Protein AF-0000000086326044 (afdb_homodimer)

Radius of gyration: 40.73 Å; Cα contacts (8 Å, |Δi|>4): 308; chains: 2; bounding box: 45×191×102 Å

Nearest PDB structures (foldseek):
  2d4c-assembly1_B  TM=8.786E-01  e=1.036E-11  Homo sapiens
  2d4c-assembly2_D  TM=8.864E-01  e=3.095E-11  Homo sapiens
  2d4c-assembly2_C  TM=8.463E-01  e=6.093E-11  Homo sapiens
  1x03-assembly1_A-2  TM=9.594E-01  e=5.380E-09  Homo sapiens
  2z0v-assembly1_A  TM=9.005E-01  e=1.693E-08  Homo sapiens

Foldseek 3Di:
DALVVVLVVLVVLLVVLVVCCPDDDNPVSVVSVVVSLVVLVVLLVCLVVVLVVVLCVLPVDPVLSVLQVVCVVVCVPPVDPDFSPDFDPLLVQLVVLQVVLPVVHPVDPSSVVSPVSSVVSNVVRVVSRVVSVCCCVRPNVSSVCCNPPRSVVSNPPPPPPPPPPVPPPVPPCCVVPDDDPDDPPPD/DALVVVLVVLVVLLVVLVVCCPPDDNPVSVVSVVVSLVVLVVLLVCLVVVLVVVLCVLPVDPVLSVLQVVCVVVCVPPVDPDFSPDFDPLLVQLVVLQVVLVVVHPVDPSSVVSPVVSVVSNVVRVVSRVVSVCCCVRPNVSSVCCNPPRSVVSNPPPPPPPPPPVPVPCPPCPVCCPDDDPPDDDD

InterPro domains:
  IPR004148 BAR domain [PF03114] (6-155)
  IPR004148 BAR domain [SM00721] (5-183)
  IPR027267 AH/BAR domain superfamily [G3DSA:1.20.1270.60] (1-168)
  IPR027267 AH/BAR domain superfamily [SSF103657] (11-154)
  IPR050384 Endophilin/SH3RF [PTHR14167] (18-151)

Structure (mmCIF, N/CA/C/O backbone):
data_AF-0000000086326044-model_v1
#
loop_
_entity.id
_entity.type
_entity.pdbx_description
1 polymer 'BAR domain-containing protein'
#
loop_
_atom_site.group_PDB
_atom_site.id
_atom_site.type_symbol
_atom_site.label_atom_id
_atom_site.label_alt_id
_atom_site.label_comp_id
_atom_site.label_asym_id
_atom_site.label_entity_id
_atom_site.label_seq_id
_atom_site.pdbx_PDB_ins_code
_atom_site.Cartn_x
_atom_site.Cartn_y
_atom_site.Cartn_z
_atom_site.occupancy
_atom_site.B_iso_or_equiv
_atom_site.auth_seq_id
_atom_site.auth_comp_id
_atom_site.auth_asym_id
_atom_site.auth_atom_id
_atom_site.pdbx_PDB_model_num
ATOM 1 N N . MET A 1 1 ? 4.539 -15.703 -21.078 1 53.03 1 MET A N 1
ATOM 2 C CA . MET A 1 1 ? 3.541 -16.734 -21.344 1 53.03 1 MET A CA 1
ATOM 3 C C . MET A 1 1 ? 2.232 -16.438 -20.625 1 53.03 1 MET A C 1
ATOM 5 O O . MET A 1 1 ? 2.242 -15.945 -19.484 1 53.03 1 MET A O 1
ATOM 9 N N . SER A 1 2 ? 1.22 -16.484 -21.469 1 65.25 2 SER A N 1
ATOM 10 C CA . SER A 1 2 ? -0.13 -16.219 -20.984 1 65.25 2 SER A CA 1
ATOM 11 C C . SER A 1 2 ? -0.708 -17.438 -20.266 1 65.25 2 SER A C 1
ATOM 13 O O . SER A 1 2 ? -0.18 -18.547 -20.391 1 65.25 2 SER A O 1
ATOM 15 N N . VAL A 1 3 ? -1.604 -17.234 -19.406 1 71.06 3 VAL A N 1
ATOM 16 C CA . VAL A 1 3 ? -2.338 -18.281 -18.703 1 71.06 3 VAL A CA 1
ATOM 17 C C . VAL A 1 3 ? -2.889 -19.281 -19.719 1 71.06 3 VAL A C 1
ATOM 19 O O . VAL A 1 3 ? -2.92 -20.484 -19.453 1 71.06 3 VAL A O 1
ATOM 22 N N . ALA A 1 4 ? -3.037 -18.766 -20.906 1 69.88 4 ALA A N 1
ATOM 23 C CA . ALA A 1 4 ? -3.529 -19.625 -21.984 1 69.88 4 ALA A CA 1
ATOM 24 C C . ALA A 1 4 ? -2.461 -20.625 -22.422 1 69.88 4 ALA A C 1
ATOM 26 O O . ALA A 1 4 ? -2.77 -21.781 -22.719 1 69.88 4 ALA A O 1
ATOM 27 N N . GLY A 1 5 ? -1.289 -20.109 -22.453 1 69.5 5 GLY A N 1
ATOM 28 C CA . GLY A 1 5 ? -0.186 -20.984 -22.797 1 69.5 5 GLY A CA 1
ATOM 29 C C . GLY A 1 5 ? 0.039 -22.094 -21.797 1 69.5 5 GLY A C 1
ATOM 30 O O . GLY A 1 5 ? 0.305 -23.234 -22.172 1 69.5 5 GLY A O 1
ATOM 31 N N . LEU A 1 6 ? -0.166 -21.797 -20.547 1 73.81 6 LEU A N 1
ATOM 32 C CA . LEU A 1 6 ? -0.026 -22.781 -19.469 1 73.81 6 LEU A CA 1
ATOM 33 C C . LEU A 1 6 ? -1.099 -23.859 -19.578 1 73.81 6 LEU A C 1
ATOM 35 O O . LEU A 1 6 ? -0.804 -25.047 -19.438 1 73.81 6 LEU A O 1
ATOM 39 N N . LYS A 1 7 ? -2.203 -23.469 -19.938 1 71.88 7 LYS A N 1
ATOM 40 C CA . LYS A 1 7 ? -3.314 -24.391 -20.141 1 71.88 7 LYS A CA 1
ATOM 41 C C . LYS A 1 7 ? -3.012 -25.391 -21.25 1 71.88 7 LYS A C 1
ATOM 43 O O . LYS A 1 7 ? -3.242 -26.594 -21.094 1 71.88 7 LYS A O 1
ATOM 48 N N . LYS A 1 8 ? -2.518 -24.906 -22.312 1 72.31 8 LYS A N 1
ATOM 49 C CA . LYS A 1 8 ? -2.207 -25.734 -23.469 1 72.31 8 LYS A CA 1
ATOM 50 C C . LYS A 1 8 ? -1.127 -26.766 -23.141 1 72.31 8 LYS A C 1
ATOM 52 O O . LYS A 1 8 ? -1.199 -27.922 -23.578 1 72.31 8 LYS A O 1
ATOM 57 N N . GLN A 1 9 ? -0.258 -26.312 -22.328 1 70.56 9 GLN A N 1
ATOM 58 C CA . GLN A 1 9 ? 0.835 -27.203 -21.953 1 70.56 9 GLN A CA 1
ATOM 59 C C . GLN A 1 9 ? 0.331 -28.359 -21.109 1 70.56 9 GLN A C 1
ATOM 61 O O . GLN A 1 9 ? 0.76 -29.5 -21.297 1 70.56 9 GLN A O 1
ATOM 66 N N . PHE A 1 10 ? -0.605 -28.188 -20.281 1 72.94 10 PHE A N 1
ATOM 67 C CA . PHE A 1 10 ? -1.143 -29.234 -19.438 1 72.94 10 PHE A CA 1
ATOM 68 C C . PHE A 1 10 ? -2.031 -30.172 -20.234 1 72.94 10 PHE A C 1
ATOM 70 O O . PHE A 1 10 ? -1.983 -31.391 -20.047 1 72.94 10 PHE A O 1
ATOM 77 N N . HIS A 1 11 ? -2.705 -29.531 -21.047 1 68.75 11 HIS A N 1
ATOM 78 C CA . HIS A 1 11 ? -3.574 -30.359 -21.875 1 68.75 11 HIS A CA 1
ATOM 79 C C . HIS A 1 11 ? -2.76 -31.297 -22.766 1 68.75 11 HIS A C 1
ATOM 81 O O . HIS A 1 11 ? -3.107 -32.469 -22.922 1 68.75 11 HIS A O 1
ATOM 87 N N . LYS A 1 12 ? -1.761 -30.797 -23.281 1 70.31 12 LYS A N 1
ATOM 88 C CA . LYS A 1 12 ? -0.897 -31.609 -24.141 1 70.31 12 LYS A CA 1
ATOM 89 C C . LYS A 1 12 ? -0.213 -32.719 -23.328 1 70.31 12 LYS A C 1
ATOM 91 O O . LYS A 1 12 ? -0.076 -33.844 -23.812 1 70.31 12 LYS A O 1
ATOM 96 N N . ALA A 1 13 ? 0.156 -32.344 -22.172 1 68.31 13 ALA A N 1
ATOM 97 C CA . ALA A 1 13 ? 0.819 -33.344 -21.312 1 68.31 13 ALA A CA 1
ATOM 98 C C . ALA A 1 13 ? -0.145 -34.438 -20.906 1 68.31 13 ALA A C 1
ATOM 100 O O . ALA A 1 13 ? 0.222 -35.625 -20.875 1 68.31 13 ALA A O 1
ATOM 101 N N . THR A 1 14 ? -1.354 -34.031 -20.625 1 65.81 14 THR A N 1
ATOM 102 C CA . THR A 1 14 ? -2.367 -35 -20.25 1 65.81 14 THR A CA 1
ATOM 103 C C . THR A 1 14 ? -2.705 -35.938 -21.422 1 65.81 14 THR A C 1
ATOM 105 O O . THR A 1 14 ? -2.883 -37.125 -21.25 1 65.81 14 THR A O 1
ATOM 108 N N . GLN A 1 15 ? -2.768 -35.375 -22.578 1 68.69 15 GLN A N 1
ATOM 109 C CA . GLN A 1 15 ? -3.037 -36.156 -23.766 1 68.69 15 GLN A CA 1
ATOM 110 C C . GLN A 1 15 ? -1.907 -37.125 -24.062 1 68.69 15 GLN A C 1
ATOM 112 O O . GLN A 1 15 ? -2.156 -38.281 -24.406 1 68.69 15 GLN A O 1
ATOM 117 N N . LYS A 1 16 ? -0.742 -36.625 -23.891 1 63.06 16 LYS A N 1
ATOM 118 C CA . LYS A 1 16 ? 0.413 -37.469 -24.156 1 63.06 16 LYS A CA 1
ATOM 119 C C . LYS A 1 16 ? 0.458 -38.656 -23.203 1 63.06 16 LYS A C 1
ATOM 121 O O . LYS A 1 16 ? 0.794 -39.781 -23.609 1 63.06 16 LYS A O 1
ATOM 126 N N . VAL A 1 17 ? 0.097 -38.406 -21.984 1 62.75 17 VAL A N 1
ATOM 127 C CA . VAL A 1 17 ? 0.105 -39.469 -20.984 1 62.75 17 VAL A CA 1
ATOM 128 C C . VAL A 1 17 ? -1.021 -40.469 -21.266 1 62.75 17 VAL A C 1
ATOM 130 O O . VAL A 1 17 ? -0.838 -41.688 -21.141 1 62.75 17 VAL A O 1
ATOM 133 N N . SER A 1 18 ? -2.104 -39.969 -21.672 1 63.19 18 SER A N 1
ATOM 134 C CA . SER A 1 18 ? -3.24 -40.812 -22 1 63.19 18 SER A CA 1
ATOM 135 C C . SER A 1 18 ? -2.934 -41.719 -23.188 1 63.19 18 SER A C 1
ATOM 137 O O . SER A 1 18 ? -3.32 -42.875 -23.203 1 63.19 18 SER A O 1
ATOM 139 N N . GLU A 1 19 ? -2.271 -41.219 -24.156 1 61.41 19 GLU A N 1
ATOM 140 C CA . GLU A 1 19 ? -1.948 -41.969 -25.359 1 61.41 19 GLU A CA 1
ATOM 141 C C . GLU A 1 19 ? -0.901 -43.031 -25.078 1 61.41 19 GLU A C 1
ATOM 143 O O . GLU A 1 19 ? -0.91 -44.094 -25.688 1 61.41 19 GLU A O 1
ATOM 148 N N . LYS A 1 20 ? 0.036 -42.781 -24.266 1 59.84 20 LYS A N 1
ATOM 149 C CA . LYS A 1 20 ? 1.138 -43.688 -24 1 59.84 20 LYS A CA 1
ATOM 150 C C . LYS A 1 20 ? 0.699 -44.812 -23.062 1 59.84 20 LYS A C 1
ATOM 152 O O . LYS A 1 20 ? 1.322 -45.875 -23.031 1 59.84 20 LYS A O 1
ATOM 157 N N . VAL A 1 21 ? -0.228 -44.562 -22.234 1 58.47 21 VAL A N 1
ATOM 158 C CA . VAL A 1 21 ? -0.715 -45.625 -21.359 1 58.47 21 VAL A CA 1
ATOM 159 C C . VAL A 1 21 ? -1.116 -46.812 -22.203 1 58.47 21 VAL A C 1
ATOM 161 O O . VAL A 1 21 ? -0.939 -47.969 -21.766 1 58.47 21 VAL A O 1
ATOM 164 N N . GLY A 1 22 ? -1.656 -46.594 -23.469 1 51.69 22 GLY A N 1
ATOM 165 C CA . GLY A 1 22 ? -2.039 -47.781 -24.219 1 51.69 22 GLY A CA 1
ATOM 166 C C . GLY A 1 22 ? -0.852 -48.562 -24.719 1 51.69 22 GLY A C 1
ATOM 167 O O . GLY A 1 22 ? -0.942 -49.781 -24.875 1 51.69 22 GLY A O 1
ATOM 168 N N . GLY A 1 23 ? 0.155 -47.906 -25.266 1 52.69 23 GLY A N 1
ATOM 169 C CA . GLY A 1 23 ? 1.146 -48.656 -26.016 1 52.69 23 GLY A CA 1
ATOM 170 C C . GLY A 1 23 ? 2.398 -48.938 -25.203 1 52.69 23 GLY A C 1
ATOM 171 O O . GLY A 1 23 ? 3.219 -49.781 -25.609 1 52.69 23 GLY A O 1
ATOM 172 N N . ALA A 1 24 ? 2.977 -47.969 -24.484 1 54.75 24 ALA A N 1
ATOM 173 C CA . ALA A 1 24 ? 4.379 -48.094 -24.094 1 54.75 24 ALA A CA 1
ATOM 174 C C . ALA A 1 24 ? 4.547 -49 -22.891 1 54.75 24 ALA A C 1
ATOM 176 O O . ALA A 1 24 ? 3.572 -49.344 -22.203 1 54.75 24 ALA A O 1
ATOM 177 N N . GLU A 1 25 ? 5.859 -49.406 -22.766 1 55.66 25 GLU A N 1
ATOM 178 C CA . GLU A 1 25 ? 6.324 -50.219 -21.625 1 55.66 25 GLU A CA 1
ATOM 179 C C . GLU A 1 25 ? 5.961 -49.562 -20.297 1 55.66 25 GLU A C 1
ATOM 181 O O . GLU A 1 25 ? 6.066 -48.344 -20.156 1 55.66 25 GLU A O 1
ATOM 186 N N . GLY A 1 26 ? 5.031 -50.062 -19.422 1 57.16 26 GLY A N 1
ATOM 187 C CA . GLY A 1 26 ? 4.309 -49.75 -18.203 1 57.16 26 GLY A CA 1
ATOM 188 C C . GLY A 1 26 ? 5.09 -48.844 -17.266 1 57.16 26 GLY A C 1
ATOM 189 O O . GLY A 1 26 ? 4.531 -47.906 -16.688 1 57.16 26 GLY A O 1
ATOM 190 N N . THR A 1 27 ? 6.422 -49.062 -17.156 1 59.94 27 THR A N 1
ATOM 191 C CA . THR A 1 27 ? 7.188 -48.406 -16.109 1 59.94 27 THR A CA 1
ATOM 192 C C . THR A 1 27 ? 7.469 -46.969 -16.469 1 59.94 27 THR A C 1
ATOM 194 O O . THR A 1 27 ? 7.34 -46.062 -15.633 1 59.94 27 THR A O 1
ATOM 197 N N . LYS A 1 28 ? 7.961 -46.719 -17.734 1 64 28 LYS A N 1
ATOM 198 C CA . LYS A 1 28 ? 8.32 -45.375 -18.156 1 64 28 LYS A CA 1
ATOM 199 C C . LYS A 1 28 ? 7.098 -44.469 -18.188 1 64 28 LYS A C 1
ATOM 201 O O . LYS A 1 28 ? 7.172 -43.281 -17.797 1 64 28 LYS A O 1
ATOM 206 N N . LEU A 1 29 ? 5.973 -44.969 -18.5 1 60.84 29 LEU A N 1
ATOM 207 C CA . LEU A 1 29 ? 4.719 -44.219 -18.531 1 60.84 29 LEU A CA 1
ATOM 208 C C . LEU A 1 29 ? 4.316 -43.781 -17.125 1 60.84 29 LEU A C 1
ATOM 210 O O . LEU A 1 29 ? 3.846 -42.656 -16.938 1 60.84 29 LEU A O 1
ATOM 214 N N . ASP A 1 30 ? 4.734 -44.688 -16.219 1 70.81 30 ASP A N 1
ATOM 215 C CA . ASP A 1 30 ? 4.418 -44.406 -14.828 1 70.81 30 ASP A CA 1
ATOM 216 C C . ASP A 1 30 ? 5.25 -43.25 -14.312 1 70.81 30 ASP A C 1
ATOM 218 O O . ASP A 1 30 ? 4.727 -42.375 -13.617 1 70.81 30 ASP A O 1
ATOM 222 N N . ASP A 1 31 ? 6.527 -43.188 -14.883 1 75.81 31 ASP A N 1
ATOM 223 C CA . ASP A 1 31 ? 7.391 -42.094 -14.391 1 75.81 31 ASP A CA 1
ATOM 224 C C . ASP A 1 31 ? 6.988 -40.75 -14.977 1 75.81 31 ASP A C 1
ATOM 226 O O . ASP A 1 31 ? 7.016 -39.75 -14.281 1 75.81 31 ASP A O 1
ATOM 230 N N . ASP A 1 32 ? 6.664 -40.719 -16.25 1 74.06 32 ASP A N 1
ATOM 231 C CA . ASP A 1 32 ? 6.223 -39.5 -16.891 1 74.06 32 ASP A CA 1
ATOM 232 C C . ASP A 1 32 ? 4.918 -39 -16.297 1 74.06 32 ASP A C 1
ATOM 234 O O . ASP A 1 32 ? 4.738 -37.781 -16.109 1 74.06 32 ASP A O 1
ATOM 238 N N . PHE A 1 33 ? 4.133 -39.938 -15.961 1 74.31 33 PHE A N 1
ATOM 239 C CA . PHE A 1 33 ? 2.857 -39.594 -15.344 1 74.31 33 PHE A CA 1
ATOM 240 C C . PHE A 1 33 ? 3.07 -39.031 -13.945 1 74.31 33 PHE A C 1
ATOM 242 O O . PHE A 1 33 ? 2.436 -38.031 -13.57 1 74.31 33 PHE A O 1
ATOM 249 N N . LYS A 1 34 ? 3.986 -39.656 -13.266 1 80.25 34 LYS A N 1
ATOM 250 C CA . LYS A 1 34 ? 4.289 -39.188 -11.914 1 80.25 34 LYS A CA 1
ATOM 251 C C . LYS A 1 34 ? 4.898 -37.781 -11.945 1 80.25 34 LYS A C 1
ATOM 253 O O . LYS A 1 34 ? 4.586 -36.938 -11.094 1 80.25 34 LYS A O 1
ATOM 258 N N . GLU A 1 35 ? 5.688 -37.562 -12.891 1 81.06 35 GLU A N 1
ATOM 259 C CA . GLU A 1 35 ? 6.309 -36.25 -13.031 1 81.06 35 GLU A CA 1
ATOM 260 C C . GLU A 1 35 ? 5.273 -35.188 -13.398 1 81.06 35 GLU A C 1
ATOM 262 O O . GLU A 1 35 ? 5.316 -34.062 -12.883 1 81.06 35 GLU A O 1
ATOM 267 N N . MET A 1 36 ? 4.336 -35.5 -14.234 1 78.25 36 MET A N 1
ATOM 268 C CA . MET A 1 36 ? 3.271 -34.562 -14.633 1 78.25 36 MET A CA 1
ATOM 269 C C . MET A 1 36 ? 2.35 -34.281 -13.453 1 78.25 36 MET A C 1
ATOM 271 O O . MET A 1 36 ? 1.937 -33.125 -13.258 1 78.25 36 MET A O 1
ATOM 275 N N . GLU A 1 37 ? 2.092 -35.344 -12.758 1 80.19 37 GLU A N 1
ATOM 276 C CA . GLU A 1 37 ? 1.247 -35.156 -11.578 1 80.19 37 GLU A CA 1
ATOM 277 C C . GLU A 1 37 ? 1.897 -34.219 -10.57 1 80.19 37 GLU A C 1
ATOM 279 O O . GLU A 1 37 ? 1.223 -33.375 -9.977 1 80.19 37 GLU A O 1
ATOM 284 N N . LYS A 1 38 ? 3.119 -34.406 -10.391 1 85.56 38 LYS A N 1
ATOM 285 C CA . LYS A 1 38 ? 3.863 -33.531 -9.477 1 85.56 38 LYS A CA 1
ATOM 286 C C . LYS A 1 38 ? 3.842 -32.062 -9.961 1 85.56 38 LYS A C 1
ATOM 288 O O . LYS A 1 38 ? 3.641 -31.156 -9.164 1 85.56 38 LYS A O 1
ATOM 293 N N . LYS A 1 39 ? 4.02 -31.859 -11.203 1 84.5 39 LYS A N 1
ATOM 294 C CA . LYS A 1 39 ? 4.027 -30.516 -11.781 1 84.5 39 LYS A CA 1
ATOM 295 C C . LYS A 1 39 ? 2.654 -29.859 -11.656 1 84.5 39 LYS A C 1
ATOM 297 O O . LYS A 1 39 ? 2.557 -28.656 -11.383 1 84.5 39 LYS A O 1
ATOM 302 N N . VAL A 1 40 ? 1.629 -30.672 -11.867 1 84.62 40 VAL A N 1
ATOM 303 C CA . VAL A 1 40 ? 0.268 -30.156 -11.734 1 84.62 40 VAL A CA 1
ATOM 304 C C . VAL A 1 40 ? 0.005 -29.75 -10.289 1 84.62 40 VAL A C 1
ATOM 306 O O . VAL A 1 40 ? -0.598 -28.703 -10.031 1 84.62 40 VAL A O 1
ATOM 309 N N . ASP A 1 41 ? 0.48 -30.547 -9.422 1 89 41 ASP A N 1
ATOM 310 C CA . ASP A 1 41 ? 0.304 -30.266 -8.008 1 89 41 ASP A CA 1
ATOM 311 C C . ASP A 1 41 ? 1.018 -28.969 -7.613 1 89 41 ASP A C 1
ATOM 313 O O . ASP A 1 41 ? 0.429 -28.109 -6.965 1 89 41 ASP A O 1
ATOM 317 N N . ILE A 1 42 ? 2.258 -28.844 -8 1 93.12 42 ILE A N 1
ATOM 318 C CA . ILE A 1 42 ? 3.039 -27.656 -7.688 1 93.12 42 ILE A CA 1
ATOM 319 C C . ILE A 1 42 ? 2.385 -26.422 -8.312 1 93.12 42 ILE A C 1
ATOM 321 O O . ILE A 1 42 ? 2.279 -25.375 -7.676 1 93.12 42 ILE A O 1
ATOM 325 N N . THR A 1 43 ? 1.952 -26.531 -9.555 1 92.31 43 THR A N 1
ATOM 326 C CA . THR A 1 43 ? 1.31 -25.406 -10.242 1 92.31 43 THR A CA 1
ATOM 327 C C . THR A 1 43 ? 0.035 -24.984 -9.523 1 92.31 43 THR A C 1
ATOM 329 O O . THR A 1 43 ? -0.222 -23.797 -9.352 1 92.31 43 THR A O 1
ATOM 332 N N . SER A 1 44 ? -0.707 -26 -9.109 1 91.31 44 SER A N 1
ATOM 333 C CA . SER A 1 44 ? -1.947 -25.719 -8.398 1 91.31 44 SER A CA 1
ATOM 334 C C . SER A 1 44 ? -1.678 -24.969 -7.102 1 91.31 44 SER A C 1
ATOM 336 O O . SER A 1 44 ? -2.338 -23.969 -6.805 1 91.31 44 SER A O 1
ATOM 338 N N . ARG A 1 45 ? -0.735 -25.344 -6.383 1 95.06 45 ARG A N 1
ATOM 339 C CA . ARG A 1 45 ? -0.361 -24.672 -5.137 1 95.06 45 ARG A CA 1
ATOM 340 C C . ARG A 1 45 ? 0.163 -23.266 -5.402 1 95.06 45 ARG A C 1
ATOM 342 O O . ARG A 1 45 ? -0.162 -22.328 -4.668 1 95.06 45 ARG A O 1
ATOM 349 N N . ALA A 1 46 ? 0.96 -23.156 -6.422 1 96.12 46 ALA A N 1
ATOM 350 C CA . ALA A 1 46 ? 1.514 -21.859 -6.797 1 96.12 46 ALA A CA 1
ATOM 351 C C . ALA A 1 46 ? 0.404 -20.859 -7.133 1 96.12 46 ALA A C 1
ATOM 353 O O . ALA A 1 46 ? 0.391 -19.734 -6.621 1 96.12 46 ALA A O 1
ATOM 354 N N . VAL A 1 47 ? -0.516 -21.297 -7.957 1 95.31 47 VAL A N 1
ATOM 355 C CA . VAL A 1 47 ? -1.6 -20.438 -8.414 1 95.31 47 VAL A CA 1
ATOM 356 C C . VAL A 1 47 ? -2.414 -19.953 -7.219 1 95.31 47 VAL A C 1
ATOM 358 O O . VAL A 1 47 ? -2.689 -18.75 -7.09 1 95.31 47 VAL A O 1
ATOM 361 N N . LEU A 1 48 ? -2.682 -20.828 -6.289 1 95.5 48 LEU A N 1
ATOM 362 C CA . LEU A 1 48 ? -3.484 -20.469 -5.121 1 95.5 48 LEU A CA 1
ATOM 363 C C . LEU A 1 48 ? -2.727 -19.516 -4.207 1 95.5 48 LEU A C 1
ATOM 365 O O . LEU A 1 48 ? -3.27 -18.5 -3.777 1 95.5 48 LEU A O 1
ATOM 369 N N . ASP A 1 49 ? -1.543 -19.828 -3.977 1 97.81 49 ASP A N 1
ATOM 370 C CA . ASP A 1 49 ? -0.746 -19.016 -3.066 1 97.81 49 ASP A CA 1
ATOM 371 C C . ASP A 1 49 ? -0.48 -17.625 -3.66 1 97.81 49 ASP A C 1
ATOM 373 O O . ASP A 1 49 ? -0.582 -16.625 -2.963 1 97.81 49 ASP A O 1
ATOM 377 N N . ILE A 1 50 ? -0.168 -17.562 -4.914 1 97.62 50 ILE A N 1
ATOM 378 C CA . ILE A 1 50 ? 0.15 -16.312 -5.59 1 97.62 50 ILE A CA 1
ATOM 379 C C . ILE A 1 50 ? -1.098 -15.43 -5.66 1 97.62 50 ILE A C 1
ATOM 381 O O . ILE A 1 50 ? -1.022 -14.219 -5.445 1 97.62 50 ILE A O 1
ATOM 385 N N . MET A 1 51 ? -2.205 -16.031 -5.934 1 95.88 51 MET A N 1
ATOM 386 C CA . MET A 1 51 ? -3.449 -15.266 -5.941 1 95.88 51 MET A CA 1
ATOM 387 C C . MET A 1 51 ? -3.723 -14.656 -4.57 1 95.88 51 MET A C 1
ATOM 389 O O . MET A 1 51 ? -4.066 -13.477 -4.465 1 95.88 51 MET A O 1
ATOM 393 N N . THR A 1 52 ? -3.582 -15.484 -3.541 1 96.06 52 THR A N 1
ATOM 394 C CA . THR A 1 52 ? -3.832 -15.055 -2.17 1 96.06 52 THR A CA 1
ATOM 395 C C . THR A 1 52 ? -2.898 -13.906 -1.786 1 96.06 52 THR A C 1
ATOM 397 O O . THR A 1 52 ? -3.35 -12.875 -1.289 1 96.06 52 THR A O 1
ATOM 400 N N . LYS A 1 53 ? -1.653 -14.039 -2.043 1 97.5 53 LYS A N 1
ATOM 401 C CA . LYS A 1 53 ? -0.66 -13.047 -1.645 1 97.5 53 LYS A CA 1
ATOM 402 C C . LYS A 1 53 ? -0.761 -11.789 -2.508 1 97.5 53 LYS A C 1
ATOM 404 O O . LYS A 1 53 ? -0.453 -10.688 -2.049 1 97.5 53 LYS A O 1
ATOM 409 N N . THR A 1 54 ? -1.152 -11.953 -3.787 1 97.38 54 THR A N 1
ATOM 410 C CA . THR A 1 54 ? -1.409 -10.789 -4.629 1 97.38 54 THR A CA 1
ATOM 411 C C . THR A 1 54 ? -2.555 -9.953 -4.059 1 97.38 54 THR A C 1
ATOM 413 O O . THR A 1 54 ? -2.473 -8.727 -4.02 1 97.38 54 THR A O 1
ATOM 416 N N . THR A 1 55 ? -3.584 -10.656 -3.596 1 94.81 55 THR A N 1
ATOM 417 C CA . THR A 1 55 ? -4.723 -9.969 -2.998 1 94.81 55 THR A CA 1
ATOM 418 C C . THR A 1 55 ? -4.305 -9.227 -1.73 1 94.81 55 THR A C 1
ATOM 420 O O . THR A 1 55 ? -4.734 -8.094 -1.494 1 94.81 55 THR A O 1
ATOM 423 N N . GLU A 1 56 ? -3.443 -9.844 -0.941 1 94.38 56 GLU A N 1
ATOM 424 C CA . GLU A 1 56 ? -2.926 -9.211 0.268 1 94.38 56 GLU A CA 1
ATOM 425 C C . GLU A 1 56 ? -2.064 -8 -0.069 1 94.38 56 GLU A C 1
ATOM 427 O O . GLU A 1 56 ? -2.09 -6.996 0.645 1 94.38 56 GLU A O 1
ATOM 432 N N . TYR A 1 57 ? -1.329 -8.148 -1.145 1 95.88 57 TYR A N 1
ATOM 433 C CA . TYR A 1 57 ? -0.512 -7.039 -1.629 1 95.88 57 TYR A CA 1
ATOM 434 C C . TYR A 1 57 ? -1.382 -5.859 -2.039 1 95.88 57 TYR A C 1
ATOM 436 O O . TYR A 1 57 ? -1.095 -4.715 -1.678 1 95.88 57 TYR A O 1
ATOM 444 N N . LEU A 1 58 ? -2.43 -6.09 -2.711 1 94.62 58 LEU A N 1
ATOM 445 C CA . LEU A 1 58 ? -3.305 -5.027 -3.193 1 94.62 58 LEU A CA 1
ATOM 446 C C . LEU A 1 58 ? -4.059 -4.379 -2.037 1 94.62 58 LEU A C 1
ATOM 448 O O . LEU A 1 58 ? -4.219 -3.156 -2.002 1 94.62 58 LEU A O 1
ATOM 452 N N . GLN A 1 59 ? -4.523 -5.25 -1.107 1 93.38 59 GLN A N 1
ATOM 453 C CA . GLN A 1 59 ? -5.301 -4.789 0.038 1 93.38 59 GLN A CA 1
ATOM 454 C C . GLN A 1 59 ? -4.824 -5.453 1.327 1 93.38 59 GLN A C 1
ATOM 456 O O . GLN A 1 59 ? -5.391 -6.461 1.757 1 93.38 59 GLN A O 1
ATOM 461 N N . PRO A 1 60 ? -3.842 -4.812 1.924 1 92.25 60 PRO A N 1
ATOM 462 C CA . PRO A 1 60 ? -3.273 -5.422 3.131 1 92.25 60 PRO A CA 1
ATOM 463 C C . PRO A 1 60 ? -4.227 -5.375 4.32 1 92.25 60 PRO A C 1
ATOM 465 O O . PRO A 1 60 ? -4.078 -6.152 5.27 1 92.25 60 PRO A O 1
ATOM 468 N N . ASN A 1 61 ? -5.156 -4.461 4.34 1 90.12 61 ASN A N 1
ATOM 469 C CA . ASN A 1 61 ? -6.176 -4.406 5.379 1 90.12 61 ASN A CA 1
ATOM 470 C C . ASN A 1 61 ? -7.23 -5.492 5.191 1 90.12 61 ASN A C 1
ATOM 472 O O . ASN A 1 61 ? -7.922 -5.523 4.172 1 90.12 61 ASN A O 1
ATOM 476 N N . PRO A 1 62 ? -7.332 -6.379 6.129 1 87.94 62 PRO A N 1
ATOM 477 C CA . PRO A 1 62 ? -8.273 -7.484 5.973 1 87.94 62 PRO A CA 1
ATOM 478 C C . PRO A 1 62 ? -9.711 -7.008 5.742 1 87.94 62 PRO A C 1
ATOM 480 O O . PRO A 1 62 ? -10.461 -7.641 5 1 87.94 62 PRO A O 1
ATOM 483 N N . ALA A 1 63 ? -10.078 -5.855 6.359 1 83.38 63 ALA A N 1
ATOM 484 C CA . ALA A 1 63 ? -11.43 -5.332 6.184 1 83.38 63 ALA A CA 1
ATOM 485 C C . ALA A 1 63 ? -11.664 -4.875 4.746 1 83.38 63 ALA A C 1
ATOM 487 O O . ALA A 1 63 ? -12.734 -5.098 4.188 1 83.38 63 ALA A O 1
ATOM 488 N N . SER A 1 64 ? -10.703 -4.336 4.16 1 86.12 64 SER A N 1
ATOM 489 C CA . SER A 1 64 ? -10.805 -3.865 2.781 1 86.12 64 SER A CA 1
ATOM 490 C C . SER A 1 64 ? -10.695 -5.023 1.793 1 86.12 64 SER A C 1
ATOM 492 O O . SER A 1 64 ? -11.312 -4.996 0.727 1 86.12 64 SER A O 1
ATOM 494 N N . ARG A 1 65 ? -9.914 -6.016 2.152 1 85.75 65 ARG A N 1
ATOM 495 C CA . ARG A 1 65 ? -9.672 -7.156 1.278 1 85.75 65 ARG A CA 1
ATOM 496 C C . ARG A 1 65 ? -10.961 -7.934 1.014 1 85.75 65 ARG A C 1
ATOM 498 O O . ARG A 1 65 ? -11.164 -8.445 -0.088 1 85.75 65 ARG A O 1
ATOM 505 N N . ALA A 1 66 ? -11.703 -8.055 1.984 1 81.56 66 ALA A N 1
ATOM 506 C CA . ALA A 1 66 ? -12.969 -8.773 1.839 1 81.56 66 ALA A CA 1
ATOM 507 C C . ALA A 1 66 ? -13.852 -8.125 0.78 1 81.56 66 ALA A C 1
ATOM 509 O O . ALA A 1 66 ? -14.648 -8.805 0.128 1 81.56 66 ALA A O 1
ATOM 510 N N . ARG A 1 67 ? -13.719 -6.902 0.585 1 79.5 67 ARG A N 1
ATOM 511 C CA . ARG A 1 67 ? -14.523 -6.172 -0.388 1 79.5 67 ARG A CA 1
ATOM 512 C C . ARG A 1 67 ? -13.984 -6.367 -1.801 1 79.5 67 ARG A C 1
ATOM 514 O O . ARG A 1 67 ? -14.75 -6.367 -2.768 1 79.5 67 ARG A O 1
ATOM 521 N N . LEU A 1 68 ? -12.703 -6.473 -1.921 1 75.75 68 LEU A N 1
ATOM 522 C CA . LEU A 1 68 ? -12.062 -6.711 -3.211 1 75.75 68 LEU A CA 1
ATOM 523 C C . LEU A 1 68 ? -12.586 -7.992 -3.85 1 75.75 68 LEU A C 1
ATOM 525 O O . LEU A 1 68 ? -12.844 -8.031 -5.055 1 75.75 68 LEU A O 1
ATOM 529 N N . SER A 1 69 ? -12.727 -9.031 -3.154 1 71.38 69 SER A N 1
ATOM 530 C CA . SER A 1 69 ? -13.195 -10.32 -3.646 1 71.38 69 SER A CA 1
ATOM 531 C C . SER A 1 69 ? -14.625 -10.219 -4.176 1 71.38 69 SER A C 1
ATOM 533 O O . SER A 1 69 ? -15.016 -10.969 -5.078 1 71.38 69 SER A O 1
ATOM 535 N N . MET A 1 70 ? -15.266 -9.297 -3.656 1 65.81 70 MET A N 1
ATOM 536 C CA . MET A 1 70 ? -16.656 -9.117 -4.027 1 65.81 70 MET A CA 1
ATOM 537 C C . MET A 1 70 ? -16.781 -8.367 -5.352 1 65.81 70 MET A C 1
ATOM 539 O O . MET A 1 70 ? -17.766 -8.539 -6.078 1 65.81 70 MET A O 1
ATOM 543 N N . ILE A 1 71 ? -15.898 -7.488 -5.625 1 61.88 71 ILE A N 1
ATOM 544 C CA . ILE A 1 71 ? -15.938 -6.688 -6.844 1 61.88 71 ILE A CA 1
ATOM 545 C C . ILE A 1 71 ? -15.961 -7.605 -8.062 1 61.88 71 ILE A C 1
ATOM 547 O O . ILE A 1 71 ? -16.672 -7.336 -9.039 1 61.88 71 ILE A O 1
ATOM 551 N N . SER A 1 72 ? -15.242 -8.68 -8.109 1 60.28 72 SER A N 1
ATOM 552 C CA . SER A 1 72 ? -15.211 -9.602 -9.234 1 60.28 72 SER A CA 1
ATOM 553 C C . SER A 1 72 ? -16.609 -10.117 -9.57 1 60.28 72 SER A C 1
ATOM 555 O O . SER A 1 72 ? -16.984 -10.172 -10.742 1 60.28 72 SER A O 1
ATOM 557 N N . THR A 1 73 ? -17.25 -10.43 -8.461 1 57.31 73 THR A N 1
ATOM 558 C CA . THR A 1 73 ? -18.578 -10.984 -8.711 1 57.31 73 THR A CA 1
ATOM 559 C C . THR A 1 73 ? -19.516 -9.922 -9.25 1 57.31 73 THR A C 1
ATOM 561 O O . THR A 1 73 ? -20.297 -10.18 -10.18 1 57.31 73 THR A O 1
ATOM 564 N N . MET A 1 74 ? -19.406 -8.75 -8.805 1 53.44 74 MET A N 1
ATOM 565 C CA . MET A 1 74 ? -20.328 -7.68 -9.156 1 53.44 74 MET A CA 1
ATOM 566 C C . MET A 1 74 ? -19.953 -7.047 -10.492 1 53.44 74 MET A C 1
ATOM 568 O O . MET A 1 74 ? -20.812 -6.699 -11.297 1 53.44 74 MET A O 1
ATOM 572 N N . SER A 1 75 ? -18.703 -6.668 -10.664 1 54.56 75 SER A N 1
ATOM 573 C CA . SER A 1 75 ? -18.297 -6.027 -11.914 1 54.56 75 SER A CA 1
ATOM 574 C C . SER A 1 75 ? -18.688 -6.859 -13.125 1 54.56 75 SER A C 1
ATOM 576 O O . SER A 1 75 ? -18.922 -6.32 -14.203 1 54.56 75 SER A O 1
ATOM 578 N N . LYS A 1 76 ? -18.609 -8.117 -13.023 1 54.38 76 LYS A N 1
ATOM 579 C CA . LYS A 1 76 ? -19.016 -8.953 -14.148 1 54.38 76 LYS A CA 1
ATOM 580 C C . LYS A 1 76 ? -20.5 -8.758 -14.477 1 54.38 76 LYS A C 1
ATOM 582 O O . LYS A 1 76 ? -20.891 -8.758 -15.648 1 54.38 76 LYS A O 1
ATOM 587 N N . ILE A 1 77 ? -21.266 -8.555 -13.57 1 53.12 77 ILE A N 1
ATOM 588 C CA . ILE A 1 77 ? -22.688 -8.438 -13.812 1 53.12 77 ILE A CA 1
ATOM 589 C C . ILE A 1 77 ? -23.047 -6.992 -14.133 1 53.12 77 ILE A C 1
ATOM 591 O O . ILE A 1 77 ? -23.828 -6.723 -15.047 1 53.12 77 ILE A O 1
ATOM 595 N N . ARG A 1 78 ? -22.703 -6.156 -13.352 1 53.03 78 ARG A N 1
ATOM 596 C CA . ARG A 1 78 ? -23.281 -4.824 -13.469 1 53.03 78 ARG A CA 1
ATOM 597 C C . ARG A 1 78 ? -22.562 -3.998 -14.523 1 53.03 78 ARG A C 1
ATOM 599 O O . ARG A 1 78 ? -23.094 -2.99 -15 1 53.03 78 ARG A O 1
ATOM 606 N N . GLY A 1 79 ? -21.734 -4.543 -15.336 1 48 79 GLY A N 1
ATOM 607 C CA . GLY A 1 79 ? -21.078 -3.801 -16.406 1 48 79 GLY A CA 1
ATOM 608 C C . GLY A 1 79 ? -20.391 -2.533 -15.922 1 48 79 GLY A C 1
ATOM 609 O O . GLY A 1 79 ? -19.891 -1.749 -16.734 1 48 79 GLY A O 1
ATOM 610 N N . GLN A 1 80 ? -20.906 -1.847 -14.867 1 51.34 80 GLN A N 1
ATOM 611 C CA . GLN A 1 80 ? -20.375 -0.517 -14.594 1 51.34 80 GLN A CA 1
ATOM 612 C C . GLN A 1 80 ? -19.125 -0.593 -13.703 1 51.34 80 GLN A C 1
ATOM 614 O O . GLN A 1 80 ? -19.109 -1.334 -12.719 1 51.34 80 GLN A O 1
ATOM 619 N N . GLU A 1 81 ? -18 -0.383 -14.266 1 52.19 81 GLU A N 1
ATOM 620 C CA . GLU A 1 81 ? -16.656 -0.374 -13.688 1 52.19 81 GLU A CA 1
ATOM 621 C C . GLU A 1 81 ? -16.625 0.462 -12.406 1 52.19 81 GLU A C 1
ATOM 623 O O . GLU A 1 81 ? -16.328 1.658 -12.453 1 52.19 81 GLU A O 1
ATOM 628 N N . LYS A 1 82 ? -17.609 0.376 -11.539 1 57.66 82 LYS A N 1
ATOM 629 C CA . LYS A 1 82 ? -17.375 1.247 -10.391 1 57.66 82 LYS A CA 1
ATOM 630 C C . LYS A 1 82 ? -16.125 0.832 -9.625 1 57.66 82 LYS A C 1
ATOM 632 O O . LYS A 1 82 ? -15.625 -0.279 -9.805 1 57.66 82 LYS A O 1
ATOM 637 N N . GLY A 1 83 ? -15.281 1.748 -9 1 63.75 83 GLY A N 1
ATOM 638 C CA . GLY A 1 83 ? -14.078 1.632 -8.188 1 63.75 83 GLY A CA 1
ATOM 639 C C . GLY A 1 83 ? -14.141 0.49 -7.188 1 63.75 83 GLY A C 1
ATOM 640 O O . GLY A 1 83 ? -15.164 -0.191 -7.078 1 63.75 83 GLY A O 1
ATOM 641 N N . PRO A 1 84 ? -13.047 -0.107 -6.625 1 71 84 PRO A N 1
ATOM 642 C CA . PRO A 1 84 ? -12.891 -1.271 -5.75 1 71 84 PRO A CA 1
ATOM 643 C C . PRO A 1 84 ? -13.883 -1.267 -4.582 1 71 84 PRO A C 1
ATOM 645 O O . PRO A 1 84 ? -14.086 -2.299 -3.939 1 71 84 PRO A O 1
ATOM 648 N N . GLY A 1 85 ? -14.773 -0.163 -4.508 1 75.94 85 GLY A N 1
ATOM 649 C CA . GLY A 1 85 ? -15.781 -0.127 -3.461 1 75.94 85 GLY A CA 1
ATOM 650 C C . GLY A 1 85 ? -15.203 0.196 -2.094 1 75.94 85 GLY A C 1
ATOM 651 O O . GLY A 1 85 ? -15.859 -0.02 -1.073 1 75.94 85 GLY A O 1
ATOM 652 N N . TYR A 1 86 ? -14 0.408 -1.855 1 83.12 86 TYR A N 1
ATOM 653 C CA . TYR A 1 86 ? -13.359 0.841 -0.618 1 83.12 86 TYR A CA 1
ATOM 654 C C . TYR A 1 86 ? -12.469 2.047 -0.861 1 83.12 86 TYR A C 1
ATOM 656 O O . TYR A 1 86 ? -11.906 2.203 -1.948 1 83.12 86 TYR A O 1
ATOM 664 N N . PRO A 1 87 ? -12.5 2.867 0.136 1 90.25 87 PRO A N 1
ATOM 665 C CA . PRO A 1 87 ? -11.602 4.008 -0.045 1 90.25 87 PRO A CA 1
ATOM 666 C C . PRO A 1 87 ? -10.125 3.627 0.106 1 90.25 87 PRO A C 1
ATOM 668 O O . PRO A 1 87 ? -9.773 2.865 1.011 1 90.25 87 PRO A O 1
ATOM 671 N N . GLN A 1 88 ? -9.305 4.109 -0.779 1 93.94 88 GLN A N 1
ATOM 672 C CA . GLN A 1 88 ? -7.867 3.908 -0.666 1 93.94 88 GLN A CA 1
ATOM 673 C C . GLN A 1 88 ? -7.281 4.754 0.461 1 93.94 88 GLN A C 1
ATOM 675 O O . GLN A 1 88 ? -7.715 5.887 0.687 1 93.94 88 GLN A O 1
ATOM 680 N N . ALA A 1 89 ? -6.32 4.191 1.217 1 95.75 89 ALA A N 1
ATOM 681 C CA . ALA A 1 89 ? -5.668 4.941 2.285 1 95.75 89 ALA A CA 1
ATOM 682 C C . ALA A 1 89 ? -5.113 6.266 1.764 1 95.75 89 ALA A C 1
ATOM 684 O O . ALA A 1 89 ? -5.133 7.273 2.471 1 95.75 89 ALA A O 1
ATOM 685 N N . GLU A 1 90 ? -4.66 6.273 0.492 1 97.19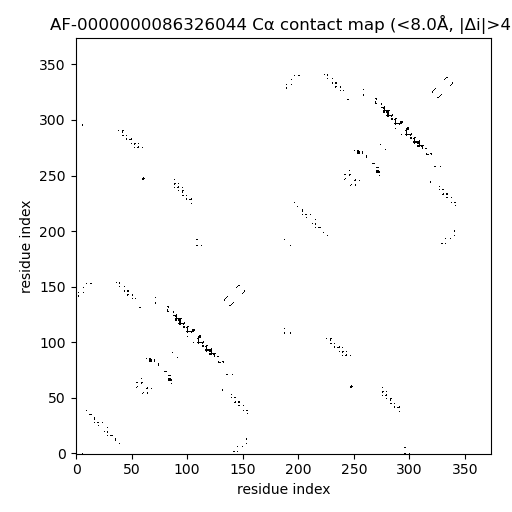 90 GLU A N 1
ATOM 686 C CA . GLU A 1 90 ? -4.16 7.477 -0.164 1 97.19 90 GLU A CA 1
ATOM 687 C C . GLU A 1 90 ? -5.254 8.531 -0.288 1 97.19 90 GLU A C 1
ATOM 689 O O . GLU A 1 90 ? -5.023 9.711 0.001 1 97.19 90 GLU A O 1
ATOM 694 N N . SER A 1 91 ? -6.434 8.078 -0.672 1 97.12 91 SER A N 1
ATOM 695 C CA . SER A 1 91 ? -7.543 9.008 -0.855 1 97.12 91 SER A CA 1
ATOM 696 C C . SER A 1 91 ? -7.992 9.602 0.475 1 97.12 91 SER A C 1
ATOM 698 O O . SER A 1 91 ? -8.312 10.789 0.555 1 97.12 91 SER A O 1
ATOM 700 N N . VAL A 1 92 ? -7.996 8.82 1.492 1 97.5 92 VAL A N 1
ATOM 701 C CA . VAL A 1 92 ? -8.391 9.266 2.826 1 97.5 92 VAL A CA 1
ATOM 702 C C . VAL A 1 92 ? -7.402 10.32 3.33 1 97.5 92 VAL A C 1
ATOM 704 O O . VAL A 1 92 ? -7.805 11.367 3.832 1 97.5 92 VAL A O 1
ATOM 707 N N . LEU A 1 93 ? -6.125 10.039 3.152 1 98.5 93 LEU A N 1
ATOM 708 C CA . LEU A 1 93 ? -5.086 10.977 3.549 1 98.5 93 LEU A CA 1
ATOM 709 C C . LEU A 1 93 ? -5.176 12.266 2.734 1 98.5 93 LEU A C 1
ATOM 711 O O . LEU A 1 93 ? -5.133 13.359 3.293 1 98.5 93 LEU A O 1
ATOM 715 N N . GLY A 1 94 ? -5.293 12.07 1.417 1 98.62 94 GLY A N 1
ATOM 716 C CA . GLY A 1 94 ? -5.426 13.234 0.558 1 98.62 94 GLY A CA 1
ATOM 717 C C . GLY A 1 94 ? -6.605 14.117 0.925 1 98.62 94 GLY A C 1
ATOM 718 O O . GLY A 1 94 ? -6.48 15.336 0.982 1 98.62 94 GLY A O 1
ATOM 719 N N . ASP A 1 95 ? -7.688 13.539 1.293 1 98.5 95 ASP A N 1
ATOM 720 C CA . ASP A 1 95 ? -8.898 14.273 1.67 1 98.5 95 ASP A CA 1
ATOM 721 C C . ASP A 1 95 ? -8.688 15.047 2.969 1 98.5 95 ASP A C 1
ATOM 723 O O . ASP A 1 95 ? -9.156 16.188 3.104 1 98.5 95 ASP A O 1
ATOM 727 N N . ALA A 1 96 ? -8.016 14.453 3.891 1 98.44 96 ALA A N 1
ATOM 728 C CA . ALA A 1 96 ? -7.719 15.133 5.145 1 98.44 96 ALA A CA 1
ATOM 729 C C . ALA A 1 96 ? -6.82 16.344 4.906 1 98.44 96 ALA A C 1
ATOM 731 O O . ALA A 1 96 ? -7.043 17.422 5.48 1 98.44 96 ALA A O 1
ATOM 732 N N . MET A 1 97 ? -5.848 16.156 4.027 1 98.62 97 MET A N 1
ATOM 733 C CA . MET A 1 97 ? -4.93 17.25 3.707 1 98.62 97 MET A CA 1
ATOM 734 C C . MET A 1 97 ? -5.672 18.406 3.041 1 98.62 97 MET A C 1
ATOM 736 O O . MET A 1 97 ? -5.457 19.562 3.391 1 98.62 97 MET A O 1
ATOM 740 N N . LEU A 1 98 ? -6.562 18.062 2.172 1 98.75 98 LEU A N 1
ATOM 741 C CA . LEU A 1 98 ? -7.34 19.078 1.481 1 98.75 98 LEU A CA 1
ATOM 742 C C . LEU A 1 98 ? -8.273 19.797 2.449 1 98.75 98 LEU A C 1
ATOM 744 O O . LEU A 1 98 ? -8.414 21.031 2.393 1 98.75 98 LEU A O 1
ATOM 748 N N . LYS A 1 99 ? -8.891 19.047 3.312 1 98.56 99 LYS A N 1
ATOM 749 C CA . LYS A 1 99 ? -9.805 19.609 4.301 1 98.56 99 LYS A CA 1
ATOM 750 C C . LYS A 1 99 ? -9.094 20.641 5.18 1 98.56 99 LYS A C 1
ATOM 752 O O . LYS A 1 99 ? -9.523 21.797 5.266 1 98.56 99 LYS A O 1
ATOM 757 N N . PHE A 1 100 ? -8.008 20.266 5.754 1 98.12 100 PHE A N 1
ATOM 758 C CA . PHE A 1 100 ? -7.305 21.141 6.684 1 98.12 100 PHE A CA 1
ATOM 759 C C . PHE A 1 100 ? -6.609 22.281 5.941 1 98.12 100 PHE A C 1
ATOM 761 O O . PHE A 1 100 ? -6.496 23.391 6.457 1 98.12 100 PHE A O 1
ATOM 768 N N . GLY A 1 101 ? -6.164 21.969 4.715 1 97.62 101 GLY A N 1
ATOM 769 C CA . GLY A 1 101 ? -5.621 23.047 3.895 1 97.62 101 GLY A CA 1
ATOM 770 C C . GLY A 1 101 ? -6.613 24.172 3.654 1 97.62 101 GLY A C 1
ATOM 771 O O . GLY A 1 101 ? -6.258 25.344 3.744 1 97.62 101 GLY A O 1
ATOM 772 N N . ARG A 1 102 ? -7.789 23.812 3.449 1 98.12 102 ARG A N 1
ATOM 773 C CA . ARG A 1 102 ? -8.844 24.797 3.227 1 98.12 102 ARG A CA 1
ATOM 774 C C . ARG A 1 102 ? -9.18 25.531 4.516 1 98.12 102 ARG A C 1
ATOM 776 O O . ARG A 1 102 ? -9.398 26.75 4.504 1 98.12 102 ARG A O 1
ATOM 783 N N . GLU A 1 103 ? -9.195 24.844 5.617 1 96.81 103 GLU A N 1
ATOM 784 C CA . GLU A 1 103 ? -9.516 25.438 6.906 1 96.81 103 GLU A CA 1
ATOM 785 C C . GLU A 1 103 ? -8.453 26.453 7.328 1 96.81 103 GLU A C 1
ATOM 787 O O . GLU A 1 103 ? -8.766 27.469 7.938 1 96.81 103 GLU A O 1
ATOM 792 N N . LEU A 1 104 ? -7.238 26.219 6.98 1 93.62 104 LEU A N 1
ATOM 793 C CA . LEU A 1 104 ? -6.137 27.109 7.352 1 93.62 104 LEU A CA 1
ATOM 794 C C . LEU A 1 104 ? -6.059 28.297 6.41 1 93.62 104 LEU A C 1
ATOM 7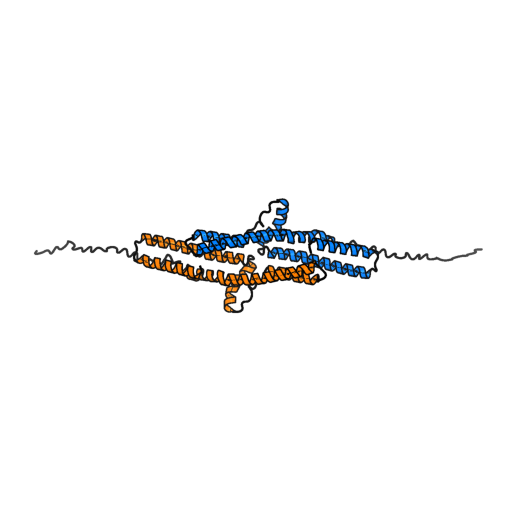96 O O . LEU A 1 104 ? -5.625 29.391 6.809 1 93.62 104 LEU A O 1
ATOM 800 N N . GLY A 1 105 ? -6.434 28.062 5.234 1 92.88 105 GLY A N 1
ATOM 801 C CA . GLY A 1 105 ? -6.508 29.156 4.285 1 92.88 105 GLY A CA 1
ATOM 802 C C . GLY A 1 105 ? -5.223 29.359 3.5 1 92.88 105 GLY A C 1
ATOM 803 O O . GLY A 1 105 ? -4.191 28.766 3.826 1 92.88 105 GLY A O 1
ATOM 804 N N . ASP A 1 106 ? -5.27 30.312 2.508 1 93.31 106 ASP A N 1
ATOM 805 C CA . ASP A 1 106 ? -4.184 30.5 1.551 1 93.31 106 ASP A CA 1
ATOM 806 C C . ASP A 1 106 ? -3.086 31.391 2.139 1 93.31 106 ASP A C 1
ATOM 808 O O . ASP A 1 106 ? -1.994 31.484 1.576 1 93.31 106 ASP A O 1
ATOM 812 N N . GLU A 1 107 ? -3.377 32 3.275 1 88.69 107 GLU A N 1
ATOM 813 C CA . GLU A 1 107 ? -2.357 32.812 3.914 1 88.69 107 GLU A CA 1
ATOM 814 C C . GLU A 1 107 ? -1.389 31.969 4.734 1 88.69 107 GLU A C 1
ATOM 816 O O . GLU A 1 107 ? -0.318 32.438 5.121 1 88.69 107 GLU A O 1
ATOM 821 N N . SER A 1 108 ? -1.833 30.812 5.008 1 88.38 108 SER A N 1
ATOM 822 C CA . SER A 1 108 ? -0.997 29.875 5.738 1 88.38 108 SER A CA 1
ATOM 823 C C . SER A 1 108 ? -0.112 29.062 4.793 1 88.38 108 SER A C 1
ATOM 825 O O . SER A 1 108 ? -0.614 28.344 3.938 1 88.38 108 SER A O 1
ATOM 827 N N . SER A 1 109 ? 1.199 29.156 4.988 1 90 109 SER A N 1
ATOM 828 C CA . SER A 1 109 ? 2.105 28.359 4.172 1 90 109 SER A CA 1
ATOM 829 C C . SER A 1 109 ? 1.856 26.859 4.375 1 90 109 SER A C 1
ATOM 831 O O . SER A 1 109 ? 1.964 26.078 3.432 1 90 109 SER A O 1
ATOM 833 N N . PHE A 1 110 ? 1.521 26.578 5.594 1 91.19 110 PHE A N 1
ATOM 834 C CA . PHE A 1 110 ? 1.188 25.188 5.891 1 91.19 110 PHE A CA 1
ATOM 835 C C . PHE A 1 110 ? -0.094 24.766 5.176 1 91.19 110 PHE A C 1
ATOM 837 O O . PHE A 1 110 ? -0.169 23.688 4.605 1 91.19 110 PHE A O 1
ATOM 844 N N . GLY A 1 111 ? -1.062 25.547 5.164 1 94.44 111 GLY A N 1
ATOM 845 C CA . GLY A 1 111 ? -2.307 25.281 4.465 1 94.44 111 GLY A CA 1
ATOM 846 C C . GLY A 1 111 ? -2.119 25.047 2.977 1 94.44 111 GLY A C 1
ATOM 847 O O . GLY A 1 111 ? -2.641 24.094 2.42 1 94.44 111 GLY A O 1
ATOM 848 N N . VAL A 1 112 ? -1.319 25.906 2.375 1 95.88 112 VAL A N 1
ATOM 849 C CA . VAL A 1 112 ? -1.056 25.797 0.943 1 95.88 112 VAL A CA 1
ATOM 850 C C . VAL A 1 112 ? -0.319 24.5 0.638 1 95.88 112 VAL A C 1
ATOM 852 O O . VAL A 1 112 ? -0.63 23.812 -0.342 1 95.88 112 VAL A O 1
ATOM 855 N N . ALA A 1 113 ? 0.659 24.172 1.473 1 95.88 113 ALA A N 1
ATOM 856 C CA . ALA A 1 113 ? 1.405 22.938 1.299 1 95.88 113 ALA A CA 1
ATOM 857 C C . ALA A 1 113 ? 0.485 21.719 1.408 1 95.88 113 ALA A C 1
ATOM 859 O O . ALA A 1 113 ? 0.625 20.75 0.651 1 95.88 113 ALA A O 1
ATOM 860 N N . LEU A 1 114 ? -0.463 21.781 2.297 1 97.12 114 LEU A N 1
ATOM 861 C CA . LEU A 1 114 ? -1.413 20.688 2.471 1 97.12 114 LEU A CA 1
ATOM 862 C C . LEU A 1 114 ? -2.279 20.516 1.227 1 97.12 114 LEU A C 1
ATOM 864 O O . LEU A 1 114 ? -2.531 19.391 0.792 1 97.12 114 LEU A O 1
ATOM 868 N N . ILE A 1 115 ? -2.701 21.609 0.651 1 98.44 115 ILE A N 1
ATOM 869 C CA . ILE A 1 115 ? -3.535 21.547 -0.545 1 98.44 115 ILE A CA 1
ATOM 870 C C . ILE A 1 115 ? -2.748 20.922 -1.689 1 98.44 115 ILE A C 1
ATOM 872 O O . ILE A 1 115 ? -3.24 20 -2.357 1 98.44 115 ILE A O 1
ATOM 876 N N . ASP A 1 116 ? -1.489 21.328 -1.833 1 97.94 116 ASP A N 1
ATOM 877 C CA . ASP A 1 116 ? -0.659 20.797 -2.906 1 97.94 116 ASP A CA 1
ATOM 878 C C . ASP A 1 116 ? -0.399 19.312 -2.709 1 97.94 116 ASP A C 1
ATOM 880 O O . ASP A 1 116 ? -0.562 18.516 -3.639 1 97.94 116 ASP A O 1
ATOM 884 N N . ALA A 1 117 ? 0.007 18.953 -1.562 1 97.81 117 ALA A N 1
ATOM 885 C CA . ALA A 1 117 ? 0.293 17.562 -1.248 1 97.81 117 ALA A CA 1
ATOM 886 C C . ALA A 1 117 ? -0.974 16.719 -1.317 1 97.81 117 ALA A C 1
ATOM 888 O O . ALA A 1 117 ? -0.949 15.594 -1.829 1 97.81 117 ALA A O 1
ATOM 889 N N . GLY A 1 118 ? -2.074 17.234 -0.787 1 98.56 118 GLY A N 1
ATOM 890 C CA . GLY A 1 118 ? -3.336 16.516 -0.765 1 98.56 118 GLY A CA 1
ATOM 891 C C . GLY A 1 118 ? -3.842 16.156 -2.148 1 98.56 118 GLY A C 1
ATOM 892 O O . GLY A 1 118 ? -4.336 15.047 -2.365 1 98.56 118 GLY A O 1
ATOM 893 N N . GLU A 1 119 ? -3.709 17.094 -3.072 1 98.5 119 GLU A N 1
ATOM 894 C CA . GLU A 1 119 ? -4.129 16.828 -4.445 1 98.5 119 GLU A CA 1
ATOM 895 C C . GLU A 1 119 ? -3.311 15.695 -5.066 1 98.5 119 GLU A C 1
ATOM 897 O O . GLU A 1 119 ? -3.861 14.812 -5.723 1 98.5 119 GLU A O 1
ATOM 902 N N . ALA A 1 120 ? -1.991 15.727 -4.848 1 98.38 120 ALA A N 1
ATOM 903 C CA . ALA A 1 120 ? -1.107 14.688 -5.383 1 98.38 120 ALA A CA 1
ATOM 904 C C . ALA A 1 120 ? -1.42 13.328 -4.766 1 98.38 120 ALA A C 1
ATOM 906 O O . ALA A 1 120 ? -1.474 12.32 -5.473 1 98.38 120 ALA A O 1
ATOM 907 N N . ILE A 1 121 ? -1.669 13.336 -3.51 1 98.38 121 ILE A N 1
ATOM 908 C CA . ILE A 1 121 ? -1.942 12.094 -2.807 1 98.38 121 ILE A CA 1
ATOM 909 C C . ILE A 1 121 ? -3.307 11.547 -3.229 1 98.38 121 ILE A C 1
ATOM 911 O O . ILE A 1 121 ? -3.482 10.336 -3.369 1 98.38 121 ILE A O 1
ATOM 915 N N . ARG A 1 122 ? -4.23 12.43 -3.424 1 97.44 122 ARG A N 1
ATOM 916 C CA . ARG A 1 122 ? -5.547 12.016 -3.906 1 97.44 122 ARG A CA 1
ATOM 917 C C . ARG A 1 122 ? -5.445 11.359 -5.281 1 97.44 122 ARG A C 1
ATOM 919 O O . ARG A 1 122 ? -6.129 10.375 -5.555 1 97.44 122 ARG A O 1
ATOM 926 N N . GLU A 1 123 ? -4.613 11.898 -6.105 1 97.62 123 GLU A N 1
ATOM 927 C CA . GLU A 1 123 ? -4.375 11.297 -7.414 1 97.62 123 GLU A CA 1
ATOM 928 C C . GLU A 1 123 ? -3.775 9.906 -7.285 1 97.62 123 GLU A C 1
ATOM 930 O O . GLU A 1 123 ? -4.102 9.008 -8.062 1 97.62 123 GLU A O 1
ATOM 935 N N . LEU A 1 124 ? -2.877 9.773 -6.348 1 97.19 124 LEU A N 1
ATOM 936 C CA . LEU A 1 124 ? -2.285 8.461 -6.102 1 97.19 124 LEU A CA 1
ATOM 937 C C . LEU A 1 124 ? -3.357 7.445 -5.727 1 97.19 124 LEU A C 1
ATOM 939 O O . LEU A 1 124 ? -3.268 6.273 -6.105 1 97.19 124 LEU A O 1
ATOM 943 N N . GLY A 1 125 ? -4.402 7.887 -5.012 1 96.06 125 GLY A N 1
ATOM 944 C CA . GLY A 1 125 ? -5.52 7.012 -4.688 1 96.06 125 GLY A CA 1
ATOM 945 C C . GLY A 1 125 ? -6.266 6.52 -5.914 1 96.06 125 GLY A C 1
ATOM 946 O O . GLY A 1 125 ? -6.664 5.355 -5.977 1 96.06 125 GLY A O 1
ATOM 947 N N . GLU A 1 126 ? -6.414 7.363 -6.867 1 94.81 126 GLU A N 1
ATOM 948 C CA . GLU A 1 126 ? -7.078 6.984 -8.109 1 94.81 126 GLU A CA 1
ATOM 949 C C . GLU A 1 126 ? -6.246 5.98 -8.898 1 94.81 126 GLU A C 1
ATOM 951 O O . GLU A 1 126 ? -6.789 5.055 -9.5 1 94.81 126 GLU A O 1
ATOM 956 N N . VAL A 1 127 ? -4.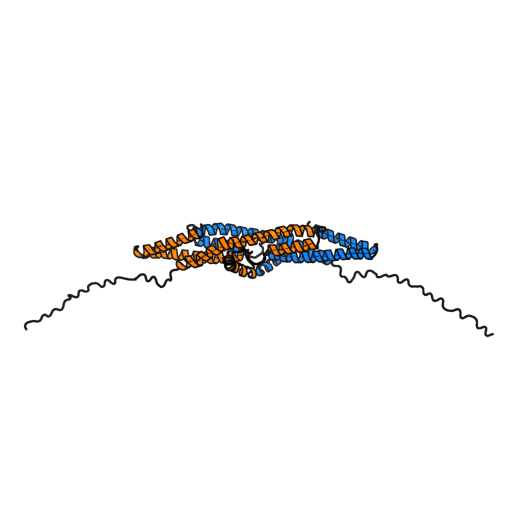949 6.227 -8.914 1 95.38 127 VAL A N 1
ATOM 957 C CA . VAL A 1 127 ? -4.043 5.305 -9.586 1 95.38 127 VAL A CA 1
ATOM 958 C C . VAL A 1 127 ? -4.121 3.93 -8.922 1 95.38 127 VAL A C 1
ATOM 960 O O . VAL A 1 127 ? -4.129 2.902 -9.609 1 95.38 127 VAL A O 1
ATOM 963 N N . LYS A 1 128 ? -4.168 3.943 -7.633 1 95.25 128 LYS A N 1
ATOM 964 C CA . LYS A 1 128 ? -4.27 2.686 -6.902 1 95.25 128 LYS A CA 1
ATOM 965 C C . LYS A 1 128 ? -5.574 1.964 -7.223 1 95.25 128 LYS A C 1
ATOM 967 O O . LYS A 1 128 ? -5.598 0.738 -7.352 1 95.25 128 LYS A O 1
ATOM 972 N N . ASP A 1 129 ? -6.637 2.68 -7.285 1 92.44 129 ASP A N 1
ATOM 973 C CA . ASP A 1 129 ? -7.91 2.088 -7.68 1 92.44 129 ASP A CA 1
ATOM 974 C C . ASP A 1 129 ? -7.793 1.389 -9.031 1 92.44 129 ASP A C 1
ATOM 976 O O . ASP A 1 129 ? -8.258 0.258 -9.195 1 92.44 129 ASP A O 1
ATOM 980 N N . ALA A 1 130 ? -7.199 2.076 -9.953 1 92.94 130 ALA A N 1
ATOM 981 C CA . ALA A 1 130 ? -7.027 1.51 -11.289 1 92.94 130 ALA A CA 1
ATOM 982 C C . ALA A 1 130 ? -6.145 0.268 -11.25 1 92.94 130 ALA A C 1
ATOM 984 O O . ALA A 1 130 ? -6.398 -0.708 -11.961 1 92.94 130 ALA A O 1
ATOM 985 N N . LEU A 1 131 ? -5.105 0.348 -10.453 1 93.88 131 LEU A N 1
ATOM 986 C CA . LEU A 1 131 ? -4.207 -0.792 -10.305 1 93.88 131 LEU A CA 1
ATOM 987 C C . LEU A 1 131 ? -4.953 -2.006 -9.766 1 93.88 131 LEU A C 1
ATOM 989 O O . LEU A 1 131 ? -4.793 -3.117 -10.273 1 93.88 131 LEU A O 1
ATOM 993 N N . ASP A 1 132 ? -5.781 -1.812 -8.734 1 92.94 132 ASP A N 1
ATOM 994 C CA . ASP A 1 132 ? -6.57 -2.898 -8.164 1 92.94 132 ASP A CA 1
ATOM 995 C C . ASP A 1 132 ? -7.41 -3.59 -9.227 1 92.94 132 ASP A C 1
ATOM 997 O O . ASP A 1 132 ? -7.402 -4.82 -9.336 1 92.94 132 ASP A O 1
ATOM 1001 N N . MET A 1 133 ? -8.055 -2.82 -9.984 1 89.62 133 MET A N 1
ATOM 1002 C CA . MET A 1 133 ? -8.961 -3.363 -10.992 1 89.62 133 MET A CA 1
ATOM 1003 C C . MET A 1 133 ? -8.18 -4.09 -12.086 1 89.62 133 MET A C 1
ATOM 1005 O O . MET A 1 133 ? -8.57 -5.176 -12.516 1 89.62 133 MET A O 1
ATOM 1009 N N . GLU A 1 134 ? -7.098 -3.467 -12.5 1 92.31 134 GLU A N 1
ATOM 1010 C CA . GLU A 1 134 ? -6.281 -4.059 -13.562 1 92.31 134 GLU A CA 1
ATOM 1011 C C . GLU A 1 134 ? -5.699 -5.398 -13.125 1 92.31 134 GLU A C 1
ATOM 1013 O O . GLU A 1 134 ? -5.734 -6.375 -13.875 1 92.31 134 GLU A O 1
ATOM 1018 N N . VAL A 1 135 ? -5.191 -5.461 -11.945 1 93.88 135 VAL A N 1
ATOM 1019 C CA . VAL A 1 135 ? -4.574 -6.68 -11.438 1 93.88 135 VAL A CA 1
ATOM 1020 C C . VAL A 1 135 ? -5.641 -7.746 -11.211 1 93.88 135 VAL A C 1
ATOM 1022 O O . VAL A 1 135 ? -5.426 -8.922 -11.508 1 93.88 135 VAL A O 1
ATOM 1025 N N . LYS A 1 136 ? -6.695 -7.316 -10.672 1 91.25 136 LYS A N 1
ATOM 1026 C CA . LYS A 1 136 ? -7.781 -8.266 -10.461 1 91.25 136 LYS A CA 1
ATOM 1027 C C . LYS A 1 136 ? -8.227 -8.891 -11.781 1 91.25 136 LYS A C 1
ATOM 1029 O O . LYS A 1 136 ? -8.297 -10.117 -11.898 1 91.25 136 LYS A O 1
ATOM 1034 N N . GLN A 1 137 ? -8.398 -8.109 -12.781 1 88.81 137 GLN A N 1
ATOM 1035 C CA . GLN A 1 137 ? -8.977 -8.555 -14.047 1 88.81 137 GLN A CA 1
ATOM 1036 C C . GLN A 1 137 ? -7.953 -9.32 -14.883 1 88.81 137 GLN A C 1
ATOM 1038 O O . GLN A 1 137 ? -8.289 -10.305 -15.539 1 88.81 137 GLN A O 1
ATOM 1043 N N . ASN A 1 138 ? -6.719 -8.844 -14.836 1 90.69 138 ASN A N 1
ATOM 1044 C CA . ASN A 1 138 ? -5.758 -9.352 -15.812 1 90.69 138 ASN A CA 1
ATOM 1045 C C . ASN A 1 138 ? -4.793 -10.352 -15.172 1 90.69 138 ASN A C 1
ATOM 1047 O O . ASN A 1 138 ? -3.986 -10.969 -15.867 1 90.69 138 ASN A O 1
ATOM 1051 N N . PHE A 1 139 ? -4.98 -10.492 -13.922 1 93.31 139 PHE A N 1
ATOM 1052 C CA . PHE A 1 139 ? -4.051 -11.398 -13.258 1 93.31 139 PHE A CA 1
ATOM 1053 C C . PHE A 1 139 ? -4.793 -12.367 -12.352 1 93.31 139 PHE A C 1
ATOM 1055 O O . PHE A 1 139 ? -4.746 -13.586 -12.562 1 93.31 139 PHE A O 1
ATOM 1062 N N . ILE A 1 140 ? -5.543 -11.883 -11.414 1 92.81 140 ILE A N 1
ATOM 1063 C CA . ILE A 1 140 ? -6.188 -12.719 -10.398 1 92.81 140 ILE A CA 1
ATOM 1064 C C . ILE A 1 140 ? -7.301 -13.539 -11.047 1 92.81 140 ILE A C 1
ATOM 1066 O O . ILE A 1 140 ? -7.348 -14.766 -10.883 1 92.81 140 ILE A O 1
ATOM 1070 N N . ASP A 1 141 ? -8.125 -12.914 -11.797 1 89.75 141 ASP A N 1
ATOM 1071 C CA . ASP A 1 141 ? -9.273 -13.609 -12.375 1 89.75 141 ASP A CA 1
ATOM 1072 C C . ASP A 1 141 ? -8.812 -14.734 -13.305 1 89.75 141 ASP A C 1
ATOM 1074 O O . ASP A 1 141 ? -9.312 -15.852 -13.219 1 89.75 141 ASP A O 1
ATOM 1078 N N . PRO A 1 142 ? -7.895 -14.461 -14.25 1 90.25 142 PRO A N 1
ATOM 1079 C CA . PRO A 1 142 ? -7.406 -15.547 -15.109 1 90.25 142 PRO A CA 1
ATOM 1080 C C . PRO A 1 142 ? -6.781 -16.688 -14.312 1 90.25 142 PRO A C 1
ATOM 1082 O O . PRO A 1 142 ? -6.949 -17.859 -14.664 1 90.25 142 PRO A O 1
ATOM 1085 N N . LEU A 1 143 ? -6.082 -16.406 -13.211 1 91.81 143 LEU A N 1
ATOM 1086 C CA . LEU A 1 143 ? -5.488 -17.453 -12.375 1 91.81 143 LEU A CA 1
ATOM 1087 C C . LEU A 1 143 ? -6.566 -18.25 -11.664 1 91.81 143 LEU A C 1
ATOM 1089 O O . LEU A 1 143 ? -6.445 -19.469 -11.516 1 91.81 143 LEU A O 1
ATOM 1093 N N . GLN A 1 144 ? -7.574 -17.562 -11.266 1 90.31 144 GLN A N 1
ATOM 1094 C CA . GLN A 1 144 ? -8.703 -18.234 -10.625 1 90.31 144 GLN A CA 1
ATOM 1095 C C . GLN A 1 144 ? -9.383 -19.203 -11.594 1 90.31 144 GLN A C 1
ATOM 1097 O O . GLN A 1 144 ? -9.742 -20.328 -11.211 1 90.31 144 GLN A O 1
ATOM 1102 N N . ASN A 1 145 ? -9.562 -18.75 -12.789 1 87.69 145 ASN A N 1
ATOM 1103 C CA . ASN A 1 145 ? -10.156 -19.609 -13.82 1 87.69 145 ASN A CA 1
ATOM 1104 C C . ASN A 1 145 ? -9.297 -20.844 -14.086 1 87.69 145 ASN A C 1
ATOM 1106 O O . ASN A 1 145 ? -9.828 -21.938 -14.242 1 87.69 145 ASN A O 1
ATOM 1110 N N . LEU A 1 146 ? -8.031 -20.609 -14.172 1 87.19 146 LEU A N 1
ATOM 1111 C CA . LEU A 1 146 ? -7.105 -21.719 -14.352 1 87.19 146 LEU A CA 1
ATOM 1112 C C . LEU A 1 146 ? -7.242 -22.734 -13.219 1 87.19 146 LEU A C 1
ATOM 1114 O O . LEU A 1 146 ? -7.297 -23.938 -13.461 1 87.19 146 LEU A O 1
ATOM 1118 N N . HIS A 1 147 ? -7.281 -22.297 -12.055 1 87 147 HIS A N 1
ATOM 1119 C CA . HIS A 1 147 ? -7.379 -23.172 -10.891 1 87 147 HIS A CA 1
ATOM 1120 C C . HIS A 1 147 ? -8.695 -23.938 -10.891 1 87 147 HIS A C 1
ATOM 1122 O O . HIS A 1 147 ? -8.703 -25.156 -10.711 1 87 147 HIS A O 1
ATOM 1128 N N . ASP A 1 148 ? -9.742 -23.281 -11.086 1 85.06 148 ASP A N 1
ATOM 1129 C CA . ASP A 1 148 ? -11.078 -23.859 -10.938 1 85.06 148 ASP A CA 1
ATOM 1130 C C . ASP A 1 148 ? -11.414 -24.781 -12.102 1 85.06 148 ASP A C 1
ATOM 1132 O O . ASP A 1 148 ? -12.117 -25.781 -11.922 1 85.06 148 ASP A O 1
ATOM 1136 N N . LYS A 1 149 ? -10.953 -24.547 -13.258 1 78.88 149 LYS A N 1
ATOM 1137 C CA . LYS A 1 149 ? -11.398 -25.297 -14.43 1 78.88 149 LYS A CA 1
ATOM 1138 C C . LYS A 1 149 ? -10.305 -26.234 -14.93 1 78.88 149 LYS A C 1
ATOM 1140 O O . LYS A 1 149 ? -10.547 -27.438 -15.086 1 78.88 149 LYS A O 1
ATOM 1145 N N . ASP A 1 150 ? -9.125 -25.797 -15.07 1 73.56 150 ASP A N 1
ATOM 1146 C CA . ASP A 1 150 ? -8.117 -26.578 -15.797 1 73.56 150 ASP A CA 1
ATOM 1147 C C . ASP A 1 150 ? -7.352 -27.5 -14.844 1 73.56 150 ASP A C 1
ATOM 1149 O O . ASP A 1 150 ? -7.172 -28.672 -15.133 1 73.56 150 ASP A O 1
ATOM 1153 N N . LEU A 1 151 ? -6.945 -27.031 -13.727 1 79.56 151 LEU A N 1
ATOM 1154 C CA . LEU A 1 151 ? -6.086 -27.812 -12.844 1 79.56 151 LEU A CA 1
ATOM 1155 C C . LEU A 1 151 ? -6.898 -28.844 -12.062 1 79.56 151 LEU A C 1
ATOM 1157 O O . LEU A 1 151 ? -6.418 -29.953 -11.805 1 79.56 151 LEU A O 1
ATOM 1161 N N . LYS A 1 152 ? -8.094 -28.547 -11.867 1 74.19 152 LYS A N 1
ATOM 1162 C CA . LYS A 1 152 ? -8.961 -29.484 -11.164 1 74.19 152 LYS A CA 1
ATOM 1163 C C . LYS A 1 152 ? -9.352 -30.641 -12.07 1 74.19 152 LYS A C 1
ATOM 1165 O O . LYS A 1 152 ? -9.469 -31.781 -11.617 1 74.19 152 LYS A O 1
ATOM 1170 N N . GLU A 1 153 ? -9.469 -30.344 -13.297 1 69.38 153 GLU A N 1
ATOM 1171 C CA . GLU A 1 153 ? -9.859 -31.375 -14.25 1 69.38 153 GLU A CA 1
ATOM 1172 C C . GLU A 1 153 ? -8.711 -32.375 -14.492 1 69.38 153 GLU A C 1
ATOM 1174 O O . GLU A 1 153 ? -8.945 -33.531 -14.766 1 69.38 153 GLU A O 1
ATOM 1179 N N . ILE A 1 154 ? -7.531 -31.875 -14.477 1 67.06 154 ILE A N 1
ATOM 1180 C CA . ILE A 1 154 ? -6.359 -32.719 -14.695 1 67.06 154 ILE A CA 1
ATOM 1181 C C . ILE A 1 154 ? -6.109 -33.594 -13.469 1 67.06 154 ILE A C 1
ATOM 1183 O O . ILE A 1 154 ? -5.605 -34.719 -13.586 1 67.06 154 ILE A O 1
ATOM 1187 N N . GLN A 1 155 ? -6.434 -33.062 -12.266 1 59.16 155 GLN A N 1
ATOM 1188 C CA . GLN A 1 155 ? -6.258 -33.875 -11.062 1 59.16 155 GLN A CA 1
ATOM 1189 C C . GLN A 1 155 ? -7.184 -35.094 -11.07 1 59.16 155 GLN A C 1
ATOM 1191 O O . GLN A 1 155 ? -8.406 -34.938 -11.078 1 59.16 155 GLN A O 1
ATOM 1196 N N . VAL A 1 156 ? -7 -36.094 -12.062 1 49.66 156 VAL A N 1
ATOM 1197 C CA . VAL A 1 156 ? -7.707 -37.375 -12.211 1 49.66 156 VAL A CA 1
ATOM 1198 C C . VAL A 1 156 ? -7.926 -38 -10.836 1 49.66 156 VAL A C 1
ATOM 1200 O O . VAL A 1 156 ? -6.992 -38.094 -10.031 1 49.66 156 VAL A O 1
ATOM 1203 N N . PRO A 1 157 ? -9.125 -38.312 -10.477 1 44.72 157 PRO A N 1
ATOM 1204 C CA . PRO A 1 157 ? -9.305 -39.156 -9.281 1 44.72 157 PRO A CA 1
ATOM 1205 C C . PRO A 1 157 ? -8.438 -40.406 -9.297 1 44.72 157 PRO A C 1
ATOM 1207 O O . PRO A 1 157 ? -8.227 -41 -10.352 1 44.72 157 PRO A O 1
ATOM 1210 N N . GLN A 1 158 ? -7.426 -40.531 -8.602 1 42.06 158 GLN A N 1
ATOM 1211 C CA . GLN A 1 158 ? -6.887 -41.875 -8.367 1 42.06 158 GLN A CA 1
ATOM 1212 C C . GLN A 1 158 ? -7.957 -42.938 -8.57 1 42.06 158 GLN A C 1
ATOM 1214 O O . GLN A 1 158 ? -7.645 -44.125 -8.641 1 42.06 158 GLN A O 1
ATOM 1219 N N . THR A 1 159 ? -9.219 -42.844 -8.266 1 37.88 159 THR A N 1
ATOM 1220 C CA . THR A 1 159 ? -10.055 -44.031 -8.305 1 37.88 159 THR A CA 1
ATOM 1221 C C . THR A 1 159 ? -10.117 -44.594 -9.719 1 37.88 159 THR A C 1
ATOM 1223 O O . THR A 1 159 ? -10.094 -45.812 -9.906 1 37.88 159 THR A O 1
ATOM 1226 N N . SER A 1 160 ? -10.836 -44 -10.719 1 36.5 160 SER A N 1
ATOM 1227 C CA . SER A 1 160 ? -11.461 -44.75 -11.805 1 36.5 160 SER A CA 1
ATOM 1228 C C . SER A 1 160 ? -10.43 -45.188 -12.836 1 36.5 160 SER A C 1
ATOM 1230 O O . SER A 1 160 ? -10.781 -45.812 -13.844 1 36.5 160 SER A O 1
ATOM 1232 N N . HIS A 1 161 ? -9.297 -44.594 -13.07 1 36.28 161 HIS A N 1
ATOM 1233 C CA . HIS A 1 161 ? -8.516 -45.344 -14.023 1 36.28 161 HIS A CA 1
ATOM 1234 C C . HIS A 1 161 ? -8.016 -46.656 -13.406 1 36.28 161 HIS A C 1
ATOM 1236 O O . HIS A 1 161 ? -7.016 -46.656 -12.688 1 36.28 161 HIS A O 1
ATOM 1242 N N . THR A 1 162 ? -8.883 -47.594 -12.898 1 35.03 162 THR A N 1
ATOM 1243 C CA . THR A 1 162 ? -8.688 -49.031 -13.102 1 35.03 162 THR A CA 1
ATOM 1244 C C . THR A 1 162 ? -8.023 -49.281 -14.445 1 35.03 162 THR A C 1
ATOM 1246 O O . THR A 1 162 ? -8.617 -49.062 -15.5 1 35.03 162 THR A O 1
ATOM 1249 N N . LEU A 1 163 ? -6.848 -48.969 -14.742 1 36.75 163 LEU A N 1
ATOM 1250 C CA . LEU A 1 163 ? -6.184 -49.781 -15.742 1 36.75 163 LEU A CA 1
ATOM 1251 C C . LEU A 1 163 ? -6.781 -51.188 -15.773 1 36.75 163 LEU A C 1
ATOM 1253 O O . LEU A 1 163 ? -7.055 -51.781 -14.719 1 36.75 163 LEU A O 1
ATOM 1257 N N . PRO A 1 164 ? -7.695 -51.531 -16.688 1 35.22 164 PRO A N 1
ATOM 1258 C CA . PRO A 1 164 ? -8.062 -52.938 -16.812 1 35.22 164 PRO A CA 1
ATOM 1259 C C . PRO A 1 164 ? -6.895 -53.875 -16.516 1 35.22 164 PRO A C 1
ATOM 1261 O O . PRO A 1 164 ? -5.848 -53.781 -17.156 1 35.22 164 PRO A O 1
ATOM 1264 N N . ASN A 1 165 ? -6.465 -54.062 -15.234 1 33.44 165 ASN A N 1
ATOM 1265 C CA . ASN A 1 165 ? -5.762 -55.312 -14.938 1 33.44 165 ASN A CA 1
ATOM 1266 C C . ASN A 1 165 ? -6.297 -56.469 -15.766 1 33.44 165 ASN A C 1
ATOM 1268 O O . ASN A 1 165 ? -7.152 -57.219 -15.305 1 33.44 165 ASN A O 1
ATOM 1272 N N . THR A 1 166 ? -6.809 -56.219 -16.984 1 33.62 166 THR A N 1
ATOM 1273 C CA . THR A 1 166 ? -7.004 -57.406 -17.812 1 33.62 166 THR A CA 1
ATOM 1274 C C . THR A 1 166 ? -5.738 -58.25 -17.859 1 33.62 166 THR A C 1
ATOM 1276 O O . THR A 1 166 ? -4.809 -57.938 -18.609 1 33.62 166 THR A O 1
ATOM 1279 N N . VAL A 1 167 ? -4.918 -58.312 -16.75 1 33.16 167 VAL A N 1
ATOM 1280 C CA . VAL A 1 167 ? -4.102 -59.531 -16.703 1 33.16 167 VAL A CA 1
ATOM 1281 C C . VAL A 1 167 ? -4.91 -60.719 -17.203 1 33.16 167 VAL A C 1
ATOM 1283 O O . VAL A 1 167 ? -5.957 -61.062 -16.641 1 33.16 167 VAL A O 1
ATOM 1286 N N . LEU A 1 168 ? -4.902 -60.938 -18.547 1 29.89 168 LEU A N 1
ATOM 1287 C CA . LEU A 1 168 ? -5.246 -62.219 -19.172 1 29.89 168 LEU A CA 1
ATOM 1288 C C . LEU A 1 168 ? -4.789 -63.375 -18.312 1 29.89 168 LEU A C 1
ATOM 1290 O O . LEU A 1 168 ? -3.592 -63.531 -18.062 1 29.89 168 LEU A O 1
ATOM 1294 N N . VAL A 1 169 ? -5.32 -63.438 -17.109 1 30.69 169 VAL A N 1
ATOM 1295 C CA . VAL A 1 169 ? -5.121 -64.75 -16.5 1 30.69 169 VAL A CA 1
ATOM 1296 C C . VAL A 1 169 ? -5.312 -65.812 -17.547 1 30.69 169 VAL A C 1
ATOM 1298 O O . VAL A 1 169 ? -6.395 -65.938 -18.141 1 30.69 169 VAL A O 1
ATOM 1301 N N . PRO A 1 170 ? -4.164 -66.125 -18.312 1 28.91 170 PRO A N 1
ATOM 1302 C CA . PRO A 1 170 ? -4.32 -67.25 -19.188 1 28.91 170 PRO A CA 1
ATOM 1303 C C . PRO A 1 170 ? -5.16 -68.375 -18.547 1 28.91 170 PRO A C 1
ATOM 1305 O O . PRO A 1 170 ? -4.93 -68.75 -17.406 1 28.91 170 PRO A O 1
ATOM 1308 N N . GLU A 1 171 ? -6.445 -68.25 -18.703 1 30.86 171 GLU A N 1
ATOM 1309 C CA . GLU A 1 171 ? -7.254 -69.438 -18.375 1 30.86 171 GLU A CA 1
ATOM 1310 C C . GLU A 1 171 ? -6.52 -70.688 -18.719 1 30.86 171 GLU A C 1
ATOM 1312 O O . GLU A 1 171 ? -6.289 -71 -19.891 1 30.86 171 GLU A O 1
ATOM 1317 N N . GLY A 1 172 ? -5.344 -71 -18.062 1 29.05 172 GLY A N 1
ATOM 1318 C CA . GLY A 1 172 ? -4.746 -72.312 -18.125 1 29.05 172 GLY A CA 1
ATOM 1319 C C . GLY A 1 172 ? -5.773 -73.438 -18.219 1 29.05 172 GLY A C 1
ATOM 1320 O O . GLY A 1 172 ? -6.73 -73.438 -17.438 1 29.05 172 GLY A O 1
ATOM 1321 N N . GLU A 1 173 ? -6.105 -73.812 -19.469 1 27.81 173 GLU A N 1
ATOM 1322 C CA . GLU A 1 173 ? -6.797 -75.062 -19.906 1 27.81 173 GLU A CA 1
ATOM 1323 C C . GLU A 1 173 ? -6.418 -76.25 -19.031 1 27.81 173 GLU A C 1
ATOM 1325 O O . GLU A 1 173 ? -5.312 -76.75 -19.141 1 27.81 173 GLU A O 1
ATOM 1330 N N . ASN A 1 174 ? -6.375 -76.062 -17.719 1 24.2 174 ASN A N 1
ATOM 1331 C CA . ASN A 1 174 ? -6.223 -77.312 -16.984 1 24.2 174 ASN A CA 1
ATOM 1332 C C . ASN A 1 174 ? -7.191 -78.375 -17.5 1 24.2 174 ASN A C 1
ATOM 1334 O O . ASN A 1 174 ? -8.367 -78.375 -17.125 1 24.2 174 ASN A O 1
ATOM 1338 N N . SER A 1 175 ? -7.406 -78.438 -18.812 1 25.98 175 SER A N 1
ATOM 1339 C CA . SER A 1 175 ? -8.07 -79.625 -19.297 1 25.98 175 SER A CA 1
ATOM 1340 C C . SER A 1 175 ? -7.484 -80.875 -18.656 1 25.98 175 SER A C 1
ATOM 1342 O O . SER A 1 175 ? -6.332 -81.25 -18.906 1 25.98 175 SER A O 1
ATOM 1344 N N . TYR A 1 176 ? -7.688 -81 -17.328 1 22.48 176 TYR A N 1
ATOM 1345 C CA . TYR A 1 176 ? -7.383 -82.312 -16.672 1 22.48 176 TYR A CA 1
ATOM 1346 C C . TYR A 1 176 ? -7.895 -83.5 -17.484 1 22.48 176 TYR A C 1
ATOM 1348 O O . TYR A 1 176 ? -9.086 -83.562 -17.781 1 22.48 176 TYR A O 1
ATOM 1356 N N . VAL A 1 177 ? -7.094 -84.062 -18.375 1 26.67 177 VAL A N 1
ATOM 1357 C CA . VAL A 1 177 ? -7.117 -85.375 -19.047 1 26.67 177 VAL A CA 1
ATOM 1358 C C . VAL A 1 177 ? -7.5 -86.438 -18.031 1 26.67 177 VAL A C 1
ATOM 1360 O O . VAL A 1 177 ? -6.695 -86.812 -17.188 1 26.67 177 VAL A O 1
ATOM 1363 N N . LYS A 1 178 ? -8.578 -86.188 -17.125 1 26.61 178 LYS A N 1
ATOM 1364 C CA . LYS A 1 178 ? -8.844 -87.312 -16.25 1 26.61 178 LYS A CA 1
ATOM 1365 C C . LYS A 1 178 ? -8.883 -88.625 -17.047 1 26.61 178 LYS A C 1
ATOM 1367 O O . LYS A 1 178 ? -9.266 -88.625 -18.219 1 26.61 178 LYS A O 1
ATOM 1372 N N . GLY A 1 179 ? -8.859 -89.812 -16.203 1 22.67 179 GLY A N 1
ATOM 1373 C CA . GLY A 1 179 ? -8.414 -91.188 -16.109 1 22.67 179 GLY A CA 1
ATOM 1374 C C . GLY A 1 179 ? -9.266 -92.125 -16.938 1 22.67 179 GLY A C 1
ATOM 1375 O O . GLY A 1 179 ? -10.445 -91.875 -17.188 1 22.67 179 GLY A O 1
ATOM 1376 N N . ALA A 1 180 ? -8.633 -93.188 -17.547 1 24.2 180 ALA A N 1
ATOM 1377 C CA . ALA A 1 180 ? -8.594 -94.375 -18.344 1 24.2 180 ALA A CA 1
ATOM 1378 C C . ALA A 1 180 ? -9.43 -95.5 -17.703 1 24.2 180 ALA A C 1
ATOM 1380 O O . ALA A 1 180 ? -9.344 -96.688 -18.094 1 24.2 180 ALA A O 1
ATOM 1381 N N . TRP A 1 181 ? -10.156 -95.312 -16.484 1 24.03 181 TRP A N 1
ATOM 1382 C CA . TRP A 1 181 ? -10.438 -96.625 -15.953 1 24.03 181 TRP A CA 1
ATOM 1383 C C . TRP A 1 181 ? -11.281 -97.438 -16.922 1 24.03 181 TRP A C 1
ATOM 1385 O O . TRP A 1 181 ? -12.406 -97.062 -17.234 1 24.03 181 TRP A O 1
ATOM 1395 N N . GLY A 1 182 ? -10.656 -98.188 -17.781 1 23.14 182 GLY A N 1
ATOM 1396 C CA . GLY A 1 182 ? -10.953 -99.25 -18.734 1 23.14 182 GLY A CA 1
ATOM 1397 C C . GLY A 1 182 ? -11.977 -100.25 -18.219 1 23.14 182 GLY A C 1
ATOM 1398 O O . GLY A 1 182 ? -12.445 -100.125 -17.094 1 23.14 182 GLY A O 1
ATOM 1399 N N . ARG A 1 183 ? -11.609 -101.812 -18.219 1 25.62 183 ARG A N 1
ATOM 1400 C CA . ARG A 1 183 ? -11.898 -103.062 -18.922 1 25.62 183 ARG A CA 1
ATOM 1401 C C . ARG A 1 183 ? -12.688 -104 -18.016 1 25.62 183 ARG A C 1
ATOM 1403 O O . ARG A 1 183 ? -12.789 -105.188 -18.312 1 25.62 183 ARG A O 1
ATOM 1410 N N . SER A 1 184 ? -13.227 -103.938 -16.781 1 24.97 184 SER A N 1
ATOM 1411 C CA . SER A 1 184 ? -13.789 -105.188 -16.312 1 24.97 184 SER A CA 1
ATOM 1412 C C . SER A 1 184 ? -14.758 -105.75 -17.344 1 24.97 184 SER A C 1
ATOM 1414 O O . SER A 1 184 ? -15.672 -105.062 -17.797 1 24.97 184 SER A O 1
ATOM 1416 N N . GLN A 1 185 ? -14.305 -107 -18.047 1 22.81 185 GLN A N 1
ATOM 1417 C CA . GLN A 1 185 ? -14.648 -108.25 -18.625 1 22.81 185 GLN A CA 1
ATOM 1418 C C . GLN A 1 185 ? -15.492 -109.125 -17.672 1 22.81 185 GLN A C 1
ATOM 1420 O O . GLN A 1 185 ? -15.805 -110.25 -17.938 1 22.81 185 GLN A O 1
ATOM 1425 N N . ASP A 1 186 ? -16.172 -108.938 -16.562 1 22.25 186 ASP A N 1
ATOM 1426 C CA . ASP A 1 186 ? -17.156 -109.938 -16.172 1 22.25 186 ASP A CA 1
ATOM 1427 C C . ASP A 1 186 ? -18.078 -110.25 -17.344 1 22.25 186 ASP A C 1
ATOM 1429 O O . ASP A 1 186 ? -18.766 -109.375 -17.859 1 22.25 186 ASP A O 1
ATOM 1433 N N . LEU A 1 187 ? -17.172 -111.062 -18.062 1 20.17 187 LEU A N 1
ATOM 1434 C CA . LEU A 1 187 ? -17.172 -112.5 -18.234 1 20.17 187 LEU A CA 1
ATOM 1435 C C . LEU A 1 187 ? -17.156 -113.188 -16.875 1 20.17 187 LEU A C 1
ATOM 1437 O O . LEU A 1 187 ? -16.547 -112.688 -15.914 1 20.17 187 LEU A O 1
ATOM 1441 N N . MET B 1 1 ? 7.488 25.062 2.725 1 52.62 1 MET B N 1
ATOM 1442 C CA . MET B 1 1 ? 7.758 25.5 4.086 1 52.62 1 MET B CA 1
ATOM 1443 C C . MET B 1 1 ? 7.996 24.312 5.012 1 52.62 1 MET B C 1
ATOM 1445 O O . MET B 1 1 ? 7.324 23.297 4.898 1 52.62 1 MET B O 1
ATOM 1449 N N . SER B 1 2 ? 9.125 24.469 5.66 1 64.88 2 SER B N 1
ATOM 1450 C CA . SER B 1 2 ? 9.547 23.438 6.609 1 64.88 2 SER B CA 1
ATOM 1451 C C . SER B 1 2 ? 8.797 23.578 7.93 1 64.88 2 SER B C 1
ATOM 1453 O O . SER B 1 2 ? 8.164 24.609 8.195 1 64.88 2 SER B O 1
ATOM 1455 N N . VAL B 1 3 ? 8.664 22.531 8.641 1 70.31 3 VAL B N 1
ATOM 1456 C CA . VAL B 1 3 ? 8.07 22.5 9.969 1 70.31 3 VAL B CA 1
ATOM 1457 C C . VAL B 1 3 ? 8.703 23.594 10.844 1 70.31 3 VAL B C 1
ATOM 1459 O O . VAL B 1 3 ? 8.023 24.203 11.664 1 70.31 3 VAL B O 1
ATOM 1462 N N . ALA B 1 4 ? 9.891 23.953 10.43 1 69.81 4 ALA B N 1
ATOM 1463 C CA . ALA B 1 4 ? 10.609 25 11.148 1 69.81 4 ALA B CA 1
ATOM 1464 C C . ALA B 1 4 ? 9.992 26.375 10.883 1 69.81 4 ALA B C 1
ATOM 1466 O O . ALA B 1 4 ? 9.906 27.203 11.789 1 69.81 4 ALA B O 1
ATOM 1467 N N . GLY B 1 5 ? 9.625 26.5 9.672 1 68.75 5 GLY B N 1
ATOM 1468 C CA . GLY B 1 5 ? 8.977 27.75 9.328 1 68.75 5 GLY B CA 1
ATOM 1469 C C . GLY B 1 5 ? 7.641 27.953 10.023 1 68.75 5 GLY B C 1
ATOM 1470 O O . GLY B 1 5 ? 7.328 29.047 10.477 1 68.75 5 GLY B O 1
ATOM 1471 N N . LEU B 1 6 ? 6.922 26.891 10.219 1 73.44 6 LEU B N 1
ATOM 1472 C CA . LEU B 1 6 ? 5.637 26.922 10.914 1 73.44 6 LEU B CA 1
ATOM 1473 C C . LEU B 1 6 ? 5.82 27.266 12.383 1 73.44 6 LEU B C 1
ATOM 1475 O O . LEU B 1 6 ? 5.082 28.094 12.93 1 73.44 6 LEU B O 1
ATOM 1479 N N . LYS B 1 7 ? 6.82 26.781 12.906 1 71.5 7 LYS B N 1
ATOM 1480 C CA . LYS B 1 7 ? 7.152 27.078 14.297 1 71.5 7 LYS B CA 1
ATOM 1481 C C . LYS B 1 7 ? 7.434 28.562 14.5 1 71.5 7 LYS B C 1
ATOM 1483 O O . LYS B 1 7 ? 6.941 29.172 15.453 1 71.5 7 LYS B O 1
ATOM 1488 N N . LYS B 1 8 ? 8.18 29.094 13.641 1 71.81 8 LYS B N 1
ATOM 1489 C CA . LYS B 1 8 ? 8.555 30.5 13.727 1 71.81 8 LYS B CA 1
ATOM 1490 C C . LYS B 1 8 ? 7.336 31.406 13.609 1 71.81 8 LYS B C 1
ATOM 1492 O O . LYS B 1 8 ? 7.238 32.406 14.305 1 71.81 8 LYS B O 1
ATOM 1497 N N . GLN B 1 9 ? 6.469 30.953 12.805 1 70.25 9 GLN B N 1
ATOM 1498 C CA . GLN B 1 9 ? 5.266 31.75 12.602 1 70.25 9 GLN B CA 1
ATOM 1499 C C . GLN B 1 9 ? 4.402 31.781 13.859 1 70.25 9 GLN B C 1
ATOM 1501 O O . GLN B 1 9 ? 3.855 32.812 14.219 1 70.25 9 GLN B O 1
ATOM 1506 N N . PHE B 1 10 ? 4.332 30.75 14.586 1 72.75 10 PHE B N 1
ATOM 1507 C CA . PHE B 1 10 ? 3.527 30.703 15.797 1 72.75 10 PHE B CA 1
ATOM 1508 C C . PHE B 1 10 ? 4.199 31.469 16.938 1 72.75 10 PHE B C 1
ATOM 1510 O O . PHE B 1 10 ? 3.529 32.188 17.688 1 72.75 10 PHE B O 1
ATOM 1517 N N . HIS B 1 11 ? 5.438 31.266 16.906 1 68.12 11 HIS B N 1
ATOM 1518 C CA . HIS B 1 11 ? 6.16 32 17.938 1 68.12 11 HIS B CA 1
ATOM 1519 C C . HIS B 1 11 ? 6.035 33.5 17.75 1 68.12 11 HIS B C 1
ATOM 1521 O O . HIS B 1 11 ? 5.855 34.25 18.719 1 68.12 11 HIS B O 1
ATOM 1527 N N . LYS B 1 12 ? 6.133 33.906 16.578 1 69.56 12 LYS B N 1
ATOM 1528 C CA . LYS B 1 12 ? 6.004 35.344 16.281 1 69.56 12 LYS B CA 1
ATOM 1529 C C . LYS B 1 12 ? 4.598 35.844 16.594 1 69.56 12 LYS B C 1
ATOM 1531 O O . LYS B 1 12 ? 4.43 36.938 17.125 1 69.56 12 LYS B O 1
ATOM 1536 N N . ALA B 1 13 ? 3.693 35.031 16.312 1 67.75 13 ALA B N 1
ATOM 1537 C CA . ALA B 1 13 ? 2.309 35.406 16.578 1 67.75 13 ALA B CA 1
ATOM 1538 C C . ALA B 1 13 ? 2.031 35.469 18.078 1 67.75 13 ALA B C 1
ATOM 1540 O O . ALA B 1 13 ? 1.354 36.406 18.531 1 67.75 13 ALA B O 1
ATOM 1541 N N . THR B 1 14 ? 2.592 34.562 18.781 1 65.56 14 THR B N 1
ATOM 1542 C CA . THR B 1 14 ? 2.424 34.531 20.234 1 65.56 14 THR B CA 1
ATOM 1543 C C . THR B 1 14 ? 3.115 35.75 20.859 1 65.56 14 THR B C 1
ATOM 1545 O O . THR B 1 14 ? 2.578 36.375 21.781 1 65.56 14 THR B O 1
ATOM 1548 N N . GLN B 1 15 ? 4.254 36.062 20.359 1 68 15 GLN B N 1
ATOM 1549 C CA . GLN B 1 15 ? 4.984 37.25 20.859 1 68 15 GLN B CA 1
ATOM 1550 C C . GLN B 1 15 ? 4.223 38.531 20.562 1 68 15 GLN B C 1
ATOM 1552 O O . GLN B 1 15 ? 4.141 39.406 21.422 1 68 15 GLN B O 1
ATOM 1557 N N . LYS B 1 16 ? 3.695 38.562 19.391 1 62.59 16 LYS B N 1
ATOM 1558 C CA . LYS B 1 16 ? 2.965 39.75 19 1 62.59 16 LYS B CA 1
ATOM 1559 C C . LYS B 1 16 ? 1.734 39.969 19.875 1 62.59 16 LYS B C 1
ATOM 1561 O O . LYS B 1 16 ? 1.41 41.094 20.25 1 62.59 16 LYS B O 1
ATOM 1566 N N . VAL B 1 17 ? 1.099 38.875 20.203 1 62.22 17 VAL B N 1
ATOM 1567 C CA . VAL B 1 17 ? -0.096 38.938 21.031 1 62.22 17 VAL B CA 1
ATOM 1568 C C . VAL B 1 17 ? 0.29 39.312 22.469 1 62.22 17 VAL B C 1
ATOM 1570 O O . VAL B 1 17 ? -0.397 40.125 23.109 1 62.22 17 VAL B O 1
ATOM 1573 N N . SER B 1 18 ? 1.353 38.812 22.891 1 62.78 18 SER B N 1
ATOM 1574 C CA . SER B 1 18 ? 1.819 39.125 24.234 1 62.78 18 SER B CA 1
ATOM 1575 C C . SER B 1 18 ? 2.201 40.594 24.359 1 62.78 18 SER B C 1
ATOM 1577 O O . SER B 1 18 ? 1.928 41.219 25.391 1 62.78 18 SER B O 1
ATOM 1579 N N . GLU B 1 19 ? 2.818 41.125 23.375 1 60.97 19 GLU B N 1
ATOM 1580 C CA . GLU B 1 19 ? 3.252 42.531 23.391 1 60.97 19 GLU B CA 1
ATOM 1581 C C . GLU B 1 19 ? 2.061 43.469 23.312 1 60.97 19 GLU B C 1
ATOM 1583 O O . GLU B 1 19 ? 2.088 44.562 23.891 1 60.97 19 GLU B O 1
ATOM 1588 N N . LYS B 1 20 ? 1.084 43.156 22.578 1 59.34 20 LYS B N 1
ATOM 1589 C CA . LYS B 1 20 ? -0.057 44.062 22.359 1 59.34 20 LYS B CA 1
ATOM 1590 C C . LYS B 1 20 ? -1.005 44.031 23.562 1 59.34 20 LYS B C 1
ATOM 1592 O O . LYS B 1 20 ? -1.779 44.969 23.766 1 59.34 20 LYS B O 1
ATOM 1597 N N . VAL B 1 21 ? -1.076 42.969 24.234 1 58.12 21 VAL B N 1
ATOM 1598 C CA . VAL B 1 21 ? -1.924 42.906 25.422 1 58.12 21 VAL B CA 1
ATOM 1599 C C . VAL B 1 21 ? -1.567 44.062 26.344 1 58.12 21 VAL B C 1
ATOM 1601 O O . VAL B 1 21 ? -2.441 44.625 27 1 58.12 21 VAL B O 1
ATOM 1604 N N . GLY B 1 22 ? -0.248 44.469 26.406 1 51.44 22 GLY B N 1
ATOM 1605 C CA . GLY B 1 22 ? 0.054 45.562 27.312 1 51.44 22 GLY B CA 1
ATOM 1606 C C . GLY B 1 22 ? -0.487 46.906 26.828 1 51.44 22 GLY B C 1
ATOM 1607 O O . GLY B 1 22 ? -0.82 47.781 27.641 1 51.44 22 GLY B O 1
ATOM 1608 N N . GLY B 1 23 ? -0.315 47.219 25.547 1 52.41 23 GLY B N 1
ATOM 1609 C CA . GLY B 1 23 ? -0.554 48.594 25.156 1 52.41 23 GLY B CA 1
ATOM 1610 C C . GLY B 1 23 ? -1.914 48.812 24.516 1 52.41 23 GLY B C 1
ATOM 1611 O O . GLY B 1 23 ? -2.357 49.938 24.344 1 52.41 23 GLY B O 1
ATOM 1612 N N . ALA B 1 24 ? -2.379 47.938 23.578 1 54.5 24 ALA B N 1
ATOM 1613 C CA . ALA B 1 24 ? -3.42 48.344 22.625 1 54.5 24 ALA B CA 1
ATOM 1614 C C . ALA B 1 24 ? -4.801 48.281 23.281 1 54.5 24 ALA B C 1
ATOM 1616 O O . ALA B 1 24 ? -4.973 47.656 24.328 1 54.5 24 ALA B O 1
ATOM 1617 N N . GLU B 1 25 ? -5.723 49 22.547 1 55.03 25 GLU B N 1
ATOM 1618 C CA . GLU B 1 25 ? -7.145 49.031 22.875 1 55.03 25 GLU B CA 1
ATOM 1619 C C . GLU B 1 25 ? -7.715 47.594 22.953 1 55.03 25 GLU B C 1
ATOM 1621 O O . GLU B 1 25 ? -7.387 46.75 22.141 1 55.03 25 GLU B O 1
ATOM 1626 N N . GLY B 1 26 ? -8.117 47 24.125 1 56.94 26 GLY B N 1
ATOM 1627 C CA . GLY B 1 26 ? -8.578 45.75 24.672 1 56.94 26 GLY B CA 1
ATOM 1628 C C . GLY B 1 26 ? -9.312 44.875 23.672 1 56.94 26 GLY B C 1
ATOM 1629 O O . GLY B 1 26 ? -9.102 43.656 23.609 1 56.94 26 GLY B O 1
ATOM 1630 N N . THR B 1 27 ? -10.148 45.531 22.812 1 59.31 27 THR B N 1
ATOM 1631 C CA . THR B 1 27 ? -11.07 44.75 22 1 59.31 27 THR B CA 1
ATOM 1632 C C . THR B 1 27 ? -10.336 44.125 20.812 1 59.31 27 THR B C 1
ATOM 1634 O O . THR B 1 27 ? -10.555 42.938 20.5 1 59.31 27 THR B O 1
ATOM 1637 N N . LYS B 1 28 ? -9.539 44.969 20.078 1 63.56 28 LYS B N 1
ATOM 1638 C CA . LYS B 1 28 ? -8.859 44.469 18.875 1 63.56 28 LYS B CA 1
ATOM 1639 C C . LYS B 1 28 ? -7.844 43.375 19.25 1 63.56 28 LYS B C 1
ATOM 1641 O O . LYS B 1 28 ? -7.695 42.406 18.516 1 63.56 28 LYS B O 1
ATOM 1646 N N . LEU B 1 29 ? -7.246 43.438 20.359 1 60.09 29 LEU B N 1
ATOM 1647 C CA . LEU B 1 29 ? -6.281 42.469 20.844 1 60.09 29 LEU B CA 1
ATOM 1648 C C . LEU B 1 29 ? -6.961 41.125 21.109 1 60.09 29 LEU B C 1
ATOM 1650 O O . LEU B 1 29 ? -6.402 40.062 20.797 1 60.09 29 LEU B O 1
ATOM 1654 N N . ASP B 1 30 ? -8.234 41.344 21.516 1 70.5 30 ASP B N 1
ATOM 1655 C CA . ASP B 1 30 ? -9.023 40.156 21.812 1 70.5 30 ASP B CA 1
ATOM 1656 C C . ASP B 1 30 ? -9.352 39.375 20.531 1 70.5 30 ASP B C 1
ATOM 1658 O O . ASP B 1 30 ? -9.25 38.156 20.5 1 70.5 30 ASP B O 1
ATOM 1662 N N . ASP B 1 31 ? -9.523 40.219 19.422 1 75.56 31 ASP B N 1
ATOM 1663 C CA . ASP B 1 31 ? -9.898 39.562 18.188 1 75.56 31 ASP B CA 1
ATOM 1664 C C . ASP B 1 31 ? -8.695 38.875 17.547 1 75.56 31 ASP B C 1
ATOM 1666 O O . ASP B 1 31 ? -8.812 37.75 17 1 75.56 31 ASP B O 1
ATOM 1670 N N . ASP B 1 32 ? -7.562 39.5 17.547 1 73.94 32 ASP B N 1
ATOM 1671 C CA . ASP B 1 32 ? -6.34 38.938 17 1 73.94 32 ASP B CA 1
ATOM 1672 C C . ASP B 1 32 ? -5.934 37.688 17.781 1 73.94 32 ASP B C 1
ATOM 1674 O O . ASP B 1 32 ? -5.48 36.688 17.203 1 73.94 32 ASP B O 1
ATOM 1678 N N . PHE B 1 33 ? -6.172 37.781 19.047 1 74 33 PHE B N 1
ATOM 1679 C CA . PHE B 1 33 ? -5.855 36.656 19.891 1 74 33 PHE B CA 1
ATOM 1680 C C . PHE B 1 33 ? -6.789 35.469 19.609 1 74 33 PHE B C 1
ATOM 1682 O O . PHE B 1 33 ? -6.348 34.344 19.531 1 74 33 PHE B O 1
ATOM 1689 N N . LYS B 1 34 ? -8.023 35.844 19.422 1 80.06 34 LYS B N 1
ATOM 1690 C CA . LYS B 1 34 ? -9.008 34.812 19.125 1 80.06 34 LYS B CA 1
ATOM 1691 C C . LYS B 1 34 ? -8.711 34.156 17.781 1 80.06 34 LYS B C 1
ATOM 1693 O O . LYS B 1 34 ? -8.859 32.938 17.641 1 80.06 34 LYS B O 1
ATOM 1698 N N . GLU B 1 35 ? -8.305 34.906 16.891 1 81 35 GLU B N 1
ATOM 1699 C CA . GLU B 1 35 ? -7.973 34.375 15.57 1 81 35 GLU B CA 1
ATOM 1700 C C . GLU B 1 35 ? -6.738 33.469 15.633 1 81 35 GLU B C 1
ATOM 1702 O O . GLU B 1 35 ? -6.691 32.438 14.984 1 81 35 GLU B O 1
ATOM 1707 N N . MET B 1 36 ? -5.746 33.844 16.391 1 78.12 36 MET B N 1
ATOM 1708 C CA . MET B 1 36 ? -4.535 33.031 16.562 1 78.12 36 MET B CA 1
ATOM 1709 C C . MET B 1 36 ? -4.84 31.719 17.266 1 78.12 36 MET B C 1
ATOM 1711 O O . MET B 1 36 ? -4.312 30.672 16.906 1 78.12 36 MET B O 1
ATOM 1715 N N . GLU B 1 37 ? -5.68 31.891 18.25 1 80.06 37 GLU B N 1
ATOM 1716 C CA . GLU B 1 37 ? -6.074 30.688 18.984 1 80.06 37 GLU B CA 1
ATOM 1717 C C . GLU B 1 37 ? -6.781 29.688 18.062 1 80.06 37 GLU B C 1
ATOM 1719 O O . GLU B 1 37 ? -6.551 28.484 18.156 1 80.06 37 GLU B O 1
ATOM 1724 N N . LYS B 1 38 ? -7.613 30.203 17.266 1 85.38 38 LYS B N 1
ATOM 1725 C CA . LYS B 1 38 ? -8.32 29.359 16.312 1 85.38 38 LYS B CA 1
ATOM 1726 C C . LYS B 1 38 ? -7.352 28.688 15.344 1 85.38 38 LYS B C 1
ATOM 1728 O O . LYS B 1 38 ? -7.477 27.5 15.055 1 85.38 38 LYS B O 1
ATOM 1733 N N . LYS B 1 39 ? -6.406 29.406 14.867 1 84.56 39 LYS B N 1
ATOM 1734 C CA . LYS B 1 39 ? -5.422 28.875 13.93 1 84.56 39 LYS B CA 1
ATOM 1735 C C . LYS B 1 39 ? -4.559 27.797 14.586 1 84.56 39 LYS B C 1
ATOM 1737 O O . LYS B 1 39 ? -4.227 26.797 13.953 1 84.56 39 LYS B O 1
ATOM 1742 N N . VAL B 1 40 ? -4.207 28.047 15.828 1 84.5 40 VAL B N 1
ATOM 1743 C CA . VAL B 1 40 ? -3.412 27.078 16.578 1 84.5 40 VAL B CA 1
ATOM 1744 C C . VAL B 1 40 ? -4.215 25.797 16.766 1 84.5 40 VAL B C 1
ATOM 1746 O O . VAL B 1 40 ? -3.68 24.688 16.609 1 84.5 40 VAL B O 1
ATOM 1749 N N . ASP B 1 41 ? -5.438 25.984 17.062 1 88.88 41 ASP B N 1
ATOM 1750 C CA . ASP B 1 41 ? -6.312 24.828 17.25 1 88.88 41 ASP B CA 1
ATOM 1751 C C . ASP B 1 41 ? -6.441 24.016 15.969 1 88.88 41 ASP B C 1
ATOM 1753 O O . ASP B 1 41 ? -6.281 22.797 15.984 1 88.88 41 ASP B O 1
ATOM 1757 N N . ILE B 1 42 ? -6.719 24.688 14.867 1 93.12 42 ILE B N 1
ATOM 1758 C CA . ILE B 1 42 ? -6.863 24.016 13.578 1 93.12 42 ILE B CA 1
ATOM 1759 C C . ILE B 1 42 ? -5.551 23.328 13.203 1 93.12 42 ILE B C 1
ATOM 1761 O O . ILE B 1 42 ? -5.555 22.188 12.734 1 93.12 42 ILE B O 1
ATOM 1765 N N . THR B 1 43 ? -4.43 23.984 13.383 1 92.19 43 THR B N 1
ATOM 1766 C CA . THR B 1 43 ? -3.125 23.422 13.062 1 92.19 43 THR B CA 1
ATOM 1767 C C . THR B 1 43 ? -2.863 22.172 13.891 1 92.19 43 THR B C 1
ATOM 1769 O O . THR B 1 43 ? -2.379 21.156 13.375 1 92.19 43 THR B O 1
ATOM 1772 N N . SER B 1 44 ? -3.221 22.281 15.164 1 91.31 44 SER B N 1
ATOM 1773 C CA . SER B 1 44 ? -3.021 21.141 16.047 1 91.31 44 SER B CA 1
ATOM 1774 C C . SER B 1 44 ? -3.842 19.938 15.586 1 91.31 44 SER B C 1
ATOM 1776 O O . SER B 1 44 ? -3.326 18.812 15.508 1 91.31 44 SER B O 1
ATOM 1778 N N . ARG B 1 45 ? -5.012 20.109 15.219 1 95.06 45 ARG B N 1
ATOM 1779 C CA . ARG B 1 45 ? -5.879 19.047 14.727 1 95.06 45 ARG B CA 1
ATOM 1780 C C . ARG B 1 45 ? -5.367 18.484 13.406 1 95.06 45 ARG B C 1
ATOM 1782 O O . ARG B 1 45 ? -5.379 17.266 13.188 1 95.06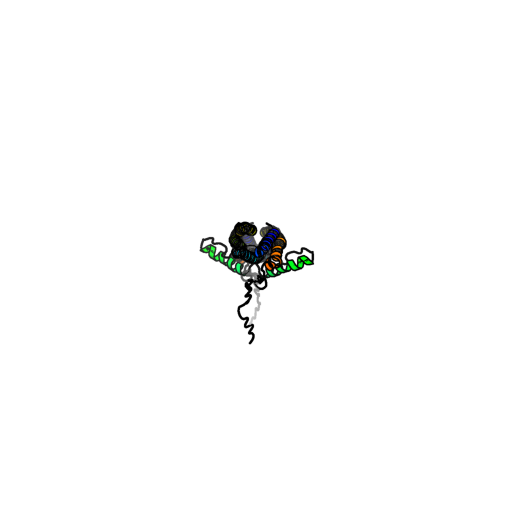 45 ARG B O 1
ATOM 1789 N N . ALA B 1 46 ? -4.941 19.375 12.555 1 96.12 46 ALA B N 1
ATOM 1790 C CA . ALA B 1 46 ? -4.406 18.984 11.258 1 96.12 46 ALA B CA 1
ATOM 1791 C C . ALA B 1 46 ? -3.186 18.078 11.43 1 96.12 46 ALA B C 1
ATOM 1793 O O . ALA B 1 46 ? -3.109 17 10.82 1 96.12 46 ALA B O 1
ATOM 1794 N N . VAL B 1 47 ? -2.279 18.5 12.266 1 95.38 47 VAL B N 1
ATOM 1795 C CA . VAL B 1 47 ? -1.033 17.766 12.477 1 95.38 47 VAL B CA 1
ATOM 1796 C C . VAL B 1 47 ? -1.337 16.375 12.992 1 95.38 47 VAL B C 1
ATOM 1798 O O . VAL B 1 47 ? -0.809 15.383 12.477 1 95.38 47 VAL B O 1
ATOM 1801 N N . LEU B 1 48 ? -2.264 16.266 13.898 1 95.56 48 LEU B N 1
ATOM 1802 C CA . LEU B 1 48 ? -2.604 14.969 14.484 1 95.56 48 LEU B CA 1
ATOM 1803 C C . LEU B 1 48 ? -3.293 14.07 13.461 1 95.56 48 LEU B C 1
ATOM 1805 O O . LEU B 1 48 ? -2.932 12.898 13.312 1 95.56 48 LEU B O 1
ATOM 1809 N N . ASP B 1 49 ? -4.191 14.609 12.797 1 97.88 49 ASP B N 1
ATOM 1810 C CA . ASP B 1 49 ? -4.953 13.828 11.836 1 97.88 49 ASP B CA 1
ATOM 1811 C C . ASP B 1 49 ? -4.07 13.391 10.664 1 97.88 49 ASP B C 1
ATOM 1813 O O . ASP B 1 49 ? -4.137 12.242 10.227 1 97.88 49 ASP B O 1
ATOM 1817 N N . ILE B 1 50 ? -3.252 14.258 10.172 1 97.62 50 ILE B N 1
ATOM 1818 C CA . ILE B 1 50 ? -2.387 13.977 9.031 1 97.62 50 ILE B CA 1
ATOM 1819 C C . ILE B 1 50 ? -1.346 12.93 9.414 1 97.62 50 ILE B C 1
ATOM 1821 O O . ILE B 1 50 ? -1.053 12.023 8.633 1 97.62 50 ILE B O 1
ATOM 1825 N N . MET B 1 51 ? -0.825 13.062 10.594 1 95.94 51 MET B N 1
ATOM 1826 C CA . MET B 1 51 ? 0.122 12.047 11.055 1 95.94 51 MET B CA 1
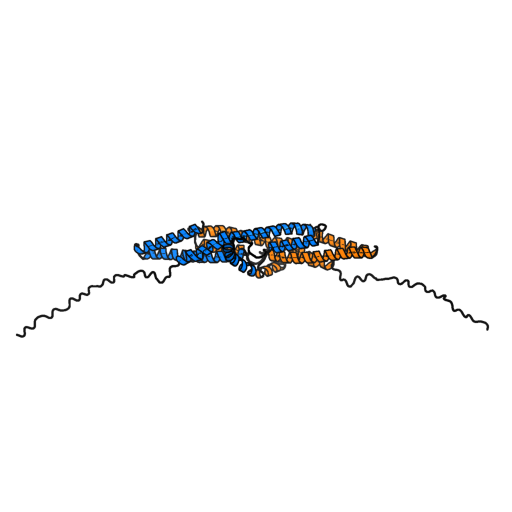ATOM 1827 C C . MET B 1 51 ? -0.534 10.672 11.109 1 95.94 51 MET B C 1
ATOM 1829 O O . MET B 1 51 ? 0.044 9.688 10.656 1 95.94 51 MET B O 1
ATOM 1833 N N . THR B 1 52 ? -1.726 10.633 11.703 1 96.12 52 THR B N 1
ATOM 1834 C CA . THR B 1 52 ? -2.461 9.383 11.852 1 96.12 52 THR B CA 1
ATOM 1835 C C . THR B 1 52 ? -2.758 8.758 10.484 1 96.12 52 THR B C 1
ATOM 1837 O O . THR B 1 52 ? -2.484 7.582 10.258 1 96.12 52 THR B O 1
ATOM 1840 N N . LYS B 1 53 ? -3.25 9.516 9.578 1 97.5 53 LYS B N 1
ATOM 1841 C CA . LYS B 1 53 ? -3.645 9.008 8.266 1 97.5 53 LYS B CA 1
ATOM 1842 C C . LYS B 1 53 ? -2.424 8.672 7.414 1 97.5 53 LYS B C 1
ATOM 1844 O O . LYS B 1 53 ? -2.477 7.777 6.57 1 97.5 53 LYS B O 1
ATOM 1849 N N . THR B 1 54 ? -1.312 9.43 7.598 1 97.38 54 THR B N 1
ATOM 1850 C CA . THR B 1 54 ? -0.068 9.078 6.922 1 97.38 54 THR B CA 1
ATOM 1851 C C . THR B 1 54 ? 0.416 7.699 7.363 1 97.38 54 THR B C 1
ATOM 1853 O O . THR B 1 54 ? 0.845 6.891 6.539 1 97.38 54 THR B O 1
ATOM 1856 N N . THR B 1 55 ? 0.3 7.457 8.664 1 94.88 55 THR B N 1
ATOM 1857 C CA . THR B 1 55 ? 0.702 6.16 9.195 1 94.88 55 THR B CA 1
ATOM 1858 C C . THR B 1 55 ? -0.172 5.047 8.625 1 94.88 55 THR B C 1
ATOM 1860 O O . THR B 1 55 ? 0.326 3.971 8.289 1 94.88 55 THR B O 1
ATOM 1863 N N . GLU B 1 56 ? -1.46 5.309 8.508 1 94.44 56 GLU B N 1
ATOM 1864 C CA . GLU B 1 56 ? -2.383 4.34 7.918 1 94.44 56 GLU B CA 1
ATOM 1865 C C . GLU B 1 56 ? -2.064 4.098 6.445 1 94.44 56 GLU B C 1
ATOM 1867 O O . GLU B 1 56 ? -2.18 2.973 5.953 1 94.44 56 GLU B O 1
ATOM 1872 N N . TYR B 1 57 ? -1.684 5.176 5.785 1 96 57 TYR B N 1
ATOM 1873 C CA . TYR B 1 57 ? -1.273 5.078 4.387 1 96 57 TYR B CA 1
ATOM 1874 C C . TYR B 1 57 ? -0.04 4.195 4.242 1 96 57 TYR B C 1
ATOM 1876 O O . TYR B 1 57 ? 0.008 3.324 3.371 1 96 57 TYR B O 1
ATOM 1884 N N . LEU B 1 58 ? 0.91 4.344 5.074 1 94.81 58 LEU B N 1
ATOM 1885 C CA . LEU B 1 58 ? 2.15 3.582 4.992 1 94.81 58 LEU B CA 1
ATOM 1886 C C . LEU B 1 58 ? 1.915 2.119 5.352 1 94.81 58 LEU B C 1
ATOM 1888 O O . LEU B 1 58 ? 2.469 1.221 4.711 1 94.81 58 LEU B O 1
ATOM 1892 N N . GLN B 1 59 ? 1.087 1.91 6.406 1 93.56 59 GLN B N 1
ATOM 1893 C CA . GLN B 1 59 ? 0.797 0.568 6.902 1 93.56 59 GLN B CA 1
ATOM 1894 C C . GLN B 1 59 ? -0.694 0.392 7.172 1 93.56 59 GLN B C 1
ATOM 1896 O O . GLN B 1 59 ? -1.148 0.552 8.305 1 93.56 59 GLN B O 1
ATOM 1901 N N . PRO B 1 60 ? -1.388 0.014 6.125 1 92.31 60 PRO B N 1
ATOM 1902 C CA . PRO B 1 60 ? -2.84 -0.112 6.27 1 92.31 60 PRO B CA 1
ATOM 1903 C C . PRO B 1 60 ? -3.244 -1.28 7.168 1 92.31 60 PRO B C 1
ATOM 1905 O O . PRO B 1 60 ? -4.359 -1.304 7.691 1 92.31 60 PRO B O 1
ATOM 1908 N N . ASN B 1 61 ? -2.41 -2.275 7.301 1 90.19 61 ASN B N 1
ATOM 1909 C CA . ASN B 1 61 ? -2.662 -3.385 8.219 1 90.19 61 ASN B CA 1
ATOM 1910 C C . ASN B 1 61 ? -2.434 -2.975 9.672 1 90.19 61 ASN B C 1
ATOM 1912 O O . ASN B 1 61 ? -1.323 -2.594 10.047 1 90.19 61 ASN B O 1
ATOM 1916 N N . PRO B 1 62 ? -3.451 -3.023 10.453 1 88.06 62 PRO B N 1
ATOM 1917 C CA . PRO B 1 62 ? -3.307 -2.576 11.844 1 88.06 62 PRO B CA 1
ATOM 1918 C C . PRO B 1 62 ? -2.211 -3.33 12.594 1 88.06 62 PRO B C 1
ATOM 1920 O O . PRO B 1 62 ? -1.524 -2.748 13.438 1 88.06 62 PRO B O 1
ATOM 1923 N N . ALA B 1 63 ? -2.02 -4.621 12.258 1 83.44 63 ALA B N 1
ATOM 1924 C CA . ALA B 1 63 ? -0.987 -5.406 12.93 1 83.44 63 ALA B CA 1
ATOM 1925 C C . ALA B 1 63 ? 0.407 -4.895 12.578 1 83.44 63 ALA B C 1
ATOM 1927 O O . ALA B 1 63 ? 1.288 -4.836 13.445 1 83.44 63 ALA B O 1
ATOM 1928 N N . SER B 1 64 ? 0.585 -4.496 11.414 1 86.25 64 SER B N 1
ATOM 1929 C CA . SER B 1 64 ? 1.874 -3.979 10.961 1 86.25 64 SER B CA 1
ATOM 1930 C C . SER B 1 64 ? 2.088 -2.543 11.438 1 86.25 64 SER B C 1
ATOM 1932 O O . SER B 1 64 ? 3.219 -2.135 11.711 1 86.25 64 SER B O 1
ATOM 1934 N N . ARG B 1 65 ? 1.007 -1.802 11.523 1 86 65 ARG B N 1
ATOM 1935 C CA . ARG B 1 65 ? 1.071 -0.395 11.906 1 86 65 ARG B CA 1
ATOM 1936 C C . ARG B 1 65 ? 1.608 -0.234 13.328 1 86 65 ARG B C 1
ATOM 1938 O O . ARG B 1 65 ? 2.332 0.72 13.617 1 86 65 ARG B O 1
ATOM 1945 N N . ALA B 1 66 ? 1.217 -1.085 14.141 1 82 66 ALA B N 1
ATOM 1946 C CA . ALA B 1 66 ? 1.671 -1.023 15.531 1 82 66 ALA B CA 1
ATOM 1947 C C . ALA B 1 66 ? 3.189 -1.146 15.617 1 82 66 ALA B C 1
ATOM 1949 O O . ALA B 1 66 ? 3.811 -0.606 16.531 1 82 66 ALA B O 1
ATOM 1950 N N . ARG B 1 67 ? 3.768 -1.765 14.711 1 80.38 67 ARG B N 1
ATOM 1951 C CA . ARG B 1 67 ? 5.215 -1.964 14.703 1 80.38 67 ARG B CA 1
ATOM 1952 C C . ARG B 1 67 ? 5.934 -0.73 14.172 1 80.38 67 ARG B C 1
ATOM 1954 O O . ARG B 1 67 ? 7.059 -0.434 14.578 1 80.38 67 ARG B O 1
ATOM 1961 N N . LEU B 1 68 ? 5.34 -0.061 13.242 1 76.12 68 LEU B N 1
ATOM 1962 C CA . LEU B 1 68 ? 5.902 1.162 12.68 1 76.12 68 LEU B CA 1
ATOM 1963 C C . LEU B 1 68 ? 6.125 2.209 13.766 1 76.12 68 LEU B C 1
ATOM 1965 O O . LEU B 1 68 ? 7.156 2.889 13.773 1 76.12 68 LEU B O 1
ATOM 1969 N N . SER B 1 69 ? 5.25 2.406 14.641 1 71.62 69 SER B N 1
ATOM 1970 C CA . SER B 1 69 ? 5.336 3.383 15.719 1 71.62 69 SER B CA 1
ATOM 1971 C C . SER B 1 69 ? 6.504 3.074 16.656 1 71.62 69 SER B C 1
ATOM 1973 O O . SER B 1 69 ? 7.078 3.98 17.266 1 71.62 69 SER B O 1
ATOM 1975 N N . MET B 1 70 ? 6.809 1.872 16.641 1 65.81 70 MET B N 1
ATOM 1976 C CA . MET B 1 70 ? 7.871 1.418 17.547 1 65.81 70 MET B CA 1
ATOM 1977 C C . MET B 1 70 ? 9.242 1.687 16.938 1 65.81 70 MET B C 1
ATOM 1979 O O . MET B 1 70 ? 10.227 1.835 17.656 1 65.81 70 MET B O 1
ATOM 1983 N N . ILE B 1 71 ? 9.367 1.652 15.672 1 62 71 ILE B N 1
ATOM 1984 C CA . ILE B 1 71 ? 10.641 1.843 14.992 1 62 71 ILE B CA 1
ATOM 1985 C C . ILE B 1 71 ? 11.242 3.188 15.391 1 62 71 ILE B C 1
ATOM 1987 O O . ILE B 1 71 ? 12.461 3.299 15.586 1 62 71 ILE B O 1
ATOM 1991 N N . SER B 1 72 ? 10.5 4.246 15.508 1 60.09 72 SER B N 1
ATOM 1992 C CA . SER B 1 72 ? 11.008 5.562 15.891 1 60.09 72 SER B CA 1
ATOM 1993 C C . SER B 1 72 ? 11.766 5.504 17.203 1 60.09 72 SER B C 1
ATOM 1995 O O . SER B 1 72 ? 12.844 6.086 17.328 1 60.09 72 SER B O 1
ATOM 1997 N N . THR B 1 73 ? 11.117 4.77 18.078 1 57.09 73 THR B N 1
ATOM 1998 C CA . THR B 1 73 ? 11.758 4.742 19.391 1 57.09 73 THR B CA 1
ATOM 1999 C C . THR B 1 73 ? 13.055 3.947 19.344 1 57.09 73 THR B C 1
ATOM 2001 O O . THR B 1 73 ? 14.062 4.355 19.922 1 57.09 73 THR B O 1
ATOM 2004 N N . MET B 1 74 ? 13.109 2.93 18.609 1 53.03 74 MET B N 1
ATOM 2005 C CA . MET B 1 74 ? 14.258 2.035 18.562 1 53.03 74 MET B CA 1
ATOM 2006 C C . MET B 1 74 ? 15.344 2.578 17.641 1 53.03 74 MET B C 1
ATOM 2008 O O . MET B 1 74 ? 16.531 2.471 17.953 1 53.03 74 MET B O 1
ATOM 2012 N N . SER B 1 75 ? 15 2.957 16.438 1 54.66 75 SER B N 1
ATOM 2013 C CA . SER B 1 75 ? 16 3.451 15.5 1 54.66 75 SER B CA 1
ATOM 2014 C C . SER B 1 75 ? 16.812 4.582 16.125 1 54.66 75 SER B C 1
ATOM 2016 O O . SER B 1 75 ? 17.984 4.777 15.766 1 54.66 75 SER B O 1
ATOM 2018 N N . LYS B 1 76 ? 16.203 5.418 16.859 1 54.28 76 LYS B N 1
ATOM 2019 C CA . LYS B 1 76 ? 16.953 6.5 17.5 1 54.28 76 LYS B CA 1
ATOM 2020 C C . LYS B 1 76 ? 18.016 5.953 18.438 1 54.28 76 LYS B C 1
ATOM 2022 O O . LYS B 1 76 ? 19.125 6.512 18.531 1 54.28 76 LYS B O 1
ATOM 2027 N N . ILE B 1 77 ? 17.781 4.953 19.062 1 52.69 77 ILE B N 1
ATOM 2028 C CA . ILE B 1 77 ? 18.734 4.441 20.047 1 52.69 77 ILE B CA 1
ATOM 2029 C C . ILE B 1 77 ? 19.719 3.5 19.375 1 52.69 77 ILE B C 1
ATOM 2031 O O . ILE B 1 77 ? 20.922 3.551 19.641 1 52.69 77 ILE B O 1
ATOM 2035 N N . ARG B 1 78 ? 19.266 2.633 18.719 1 51.91 78 ARG B N 1
ATOM 2036 C CA . ARG B 1 78 ? 20.172 1.56 18.312 1 51.91 78 ARG B CA 1
ATOM 2037 C C . ARG B 1 78 ? 20.969 1.944 17.078 1 51.91 78 ARG B C 1
ATOM 2039 O O . ARG B 1 78 ? 21.984 1.331 16.766 1 51.91 78 ARG B O 1
ATOM 2046 N N . GLY B 1 79 ? 20.969 3.174 16.656 1 47.5 79 GLY B N 1
ATOM 2047 C CA . GLY B 1 79 ? 21.781 3.598 15.516 1 47.5 79 GLY B CA 1
ATOM 2048 C C . GLY B 1 79 ? 21.594 2.732 14.289 1 47.5 79 GLY B C 1
ATOM 2049 O O . GLY B 1 79 ? 22.281 2.908 13.281 1 47.5 79 GLY B O 1
ATOM 2050 N N . GLN B 1 80 ? 21.281 1.434 14.422 1 50.09 80 GLN B N 1
ATOM 2051 C CA . GLN B 1 80 ? 21.328 0.586 13.234 1 50.09 80 GLN B CA 1
ATOM 2052 C C . GLN B 1 80 ? 20 0.617 12.484 1 50.09 80 GLN B C 1
ATOM 2054 O O . GLN B 1 80 ? 18.938 0.539 13.102 1 50.09 80 GLN B O 1
ATOM 2059 N N . GLU B 1 81 ? 19.953 1.306 11.352 1 51.5 81 GLU B N 1
ATOM 2060 C CA . GLU B 1 81 ? 18.859 1.496 10.398 1 51.5 81 GLU B CA 1
ATOM 2061 C C . GLU B 1 81 ? 18.188 0.168 10.047 1 51.5 81 GLU B C 1
ATOM 2063 O O . GLU B 1 81 ? 18.547 -0.462 9.047 1 51.5 81 GLU B O 1
ATOM 2068 N N . LYS B 1 82 ? 17.953 -0.736 11.008 1 57.34 82 LYS B N 1
ATOM 2069 C CA . LYS B 1 82 ? 17.297 -1.929 10.477 1 57.34 82 LYS B CA 1
ATOM 2070 C C . LYS B 1 82 ? 15.914 -1.602 9.938 1 57.34 82 LYS B C 1
ATOM 2072 O O . LYS B 1 82 ? 15.352 -0.551 10.258 1 57.34 82 LYS B O 1
ATOM 2077 N N . GLY B 1 83 ? 15.359 -2.217 8.859 1 64.88 83 GLY B N 1
ATOM 2078 C CA . GLY B 1 83 ? 14.078 -2.148 8.164 1 64.88 83 GLY B CA 1
ATOM 2079 C C . GLY B 1 83 ? 12.898 -2.016 9.109 1 64.88 83 GLY B C 1
ATOM 2080 O O . GLY B 1 83 ? 13.062 -2.041 10.328 1 64.88 83 GLY B O 1
ATOM 2081 N N . PRO B 1 84 ? 11.711 -1.54 8.742 1 71.56 84 PRO B N 1
ATOM 2082 C CA . PRO B 1 84 ? 10.508 -1.234 9.516 1 71.56 84 PRO B CA 1
ATOM 2083 C C . PRO B 1 84 ? 10.117 -2.363 10.469 1 71.56 84 PRO B C 1
ATOM 2085 O O . PRO B 1 84 ? 9.312 -2.154 11.383 1 71.56 84 PRO B O 1
ATOM 2088 N N . GLY B 1 85 ? 10.93 -3.512 10.445 1 76.25 85 GLY B N 1
ATOM 2089 C CA . GLY B 1 85 ? 10.648 -4.598 11.375 1 76.25 85 GLY B CA 1
ATOM 2090 C C . GLY B 1 85 ? 9.445 -5.434 10.969 1 76.25 85 GLY B C 1
ATOM 2091 O O . GLY B 1 85 ? 8.906 -6.18 11.781 1 76.25 85 GLY B O 1
ATOM 2092 N N . TYR B 1 86 ? 8.758 -5.234 9.961 1 83.31 86 TYR B N 1
ATOM 2093 C CA . TYR B 1 86 ? 7.668 -6.031 9.406 1 83.31 86 TYR B CA 1
ATOM 2094 C C . TYR B 1 86 ? 7.891 -6.312 7.926 1 83.31 86 TYR B C 1
ATOM 2096 O O . TYR B 1 86 ? 8.5 -5.504 7.219 1 83.31 86 TYR B O 1
ATOM 2104 N N . PRO B 1 87 ? 7.469 -7.5 7.598 1 90.38 87 PRO B N 1
ATOM 2105 C CA . PRO B 1 87 ? 7.617 -7.773 6.164 1 90.38 87 PRO B CA 1
ATOM 2106 C C . PRO B 1 87 ? 6.609 -7.012 5.309 1 90.38 87 PRO B C 1
ATOM 2108 O O . PRO B 1 87 ? 5.434 -6.914 5.672 1 90.38 87 PRO B O 1
ATOM 2111 N N . GLN B 1 88 ? 7.074 -6.441 4.227 1 94.12 88 GLN B N 1
ATOM 2112 C CA . GLN B 1 88 ? 6.18 -5.789 3.275 1 94.12 88 GLN B CA 1
ATOM 2113 C C . GLN B 1 88 ? 5.371 -6.816 2.486 1 94.12 88 GLN B C 1
ATOM 2115 O O . GLN B 1 88 ? 5.879 -7.887 2.145 1 94.12 88 GLN B O 1
ATOM 2120 N N . ALA B 1 89 ? 4.078 -6.52 2.244 1 95.75 89 ALA B N 1
ATOM 2121 C CA . ALA B 1 89 ? 3.244 -7.426 1.454 1 95.75 89 ALA B CA 1
ATOM 2122 C C . ALA B 1 89 ? 3.902 -7.75 0.116 1 95.75 89 ALA B C 1
ATOM 2124 O O . ALA B 1 89 ? 3.785 -8.867 -0.385 1 95.75 89 ALA B O 1
ATOM 2125 N N . GLU B 1 90 ? 4.641 -6.77 -0.453 1 97.19 90 GLU B N 1
ATOM 2126 C CA . GLU B 1 90 ? 5.379 -6.957 -1.698 1 97.19 90 GLU B CA 1
ATOM 2127 C C . GLU B 1 90 ? 6.457 -8.031 -1.546 1 97.19 90 GLU B C 1
ATOM 2129 O O . GLU B 1 90 ? 6.602 -8.898 -2.408 1 97.19 90 GLU B O 1
ATOM 2134 N N . SER B 1 91 ? 7.168 -7.957 -0.426 1 97.12 91 SER B N 1
ATOM 2135 C CA . SER B 1 91 ? 8.242 -8.914 -0.197 1 97.12 91 SER B CA 1
ATOM 2136 C C . SER B 1 91 ? 7.699 -10.328 -0.005 1 97.12 91 SER B C 1
ATOM 2138 O O . SER B 1 91 ? 8.281 -11.297 -0.493 1 97.12 91 SER B O 1
ATOM 2140 N N . VAL B 1 92 ? 6.609 -10.461 0.658 1 97.5 92 VAL B N 1
ATOM 2141 C CA . VAL B 1 92 ? 5.977 -11.75 0.9 1 97.5 92 VAL B CA 1
ATOM 2142 C C . VAL B 1 92 ? 5.523 -12.359 -0.424 1 97.5 92 VAL B C 1
ATOM 2144 O O . VAL B 1 92 ? 5.777 -13.539 -0.693 1 97.5 92 VAL B O 1
ATOM 2147 N N . LEU B 1 93 ? 4.895 -11.547 -1.248 1 98.44 93 LEU B N 1
ATOM 2148 C CA . LEU B 1 93 ? 4.453 -12 -2.564 1 98.44 93 LEU B CA 1
ATOM 2149 C C . LEU B 1 93 ? 5.645 -12.383 -3.438 1 98.44 93 LEU B C 1
ATOM 2151 O O . LEU B 1 93 ? 5.645 -13.445 -4.059 1 98.44 93 LEU B O 1
ATOM 2155 N N . GLY B 1 94 ? 6.633 -11.461 -3.451 1 98.62 94 GLY B N 1
ATOM 2156 C CA . GLY B 1 94 ? 7.828 -11.75 -4.227 1 98.62 94 GLY B CA 1
ATOM 2157 C C . GLY B 1 94 ? 8.5 -13.047 -3.814 1 98.62 94 GLY B C 1
ATOM 2158 O O . GLY B 1 94 ? 8.898 -13.844 -4.668 1 98.62 94 GLY B O 1
ATOM 2159 N N . ASP B 1 95 ? 8.539 -13.328 -2.564 1 98.5 95 ASP B N 1
ATOM 2160 C CA . ASP B 1 95 ? 9.164 -14.539 -2.041 1 98.5 95 ASP B CA 1
ATOM 2161 C C . ASP B 1 95 ? 8.391 -15.781 -2.467 1 98.5 95 ASP B C 1
ATOM 2163 O O . ASP B 1 95 ? 8.984 -16.812 -2.795 1 98.5 95 ASP B O 1
ATOM 2167 N N . ALA B 1 96 ? 7.105 -15.703 -2.443 1 98.5 96 ALA B N 1
ATOM 2168 C CA . ALA B 1 96 ? 6.281 -16.828 -2.889 1 98.5 96 ALA B CA 1
ATOM 2169 C C . ALA B 1 96 ? 6.5 -17.109 -4.371 1 98.5 96 ALA B C 1
ATOM 2171 O O . ALA B 1 96 ? 6.613 -18.281 -4.773 1 98.5 96 ALA B O 1
ATOM 2172 N N . MET B 1 97 ? 6.602 -16.047 -5.148 1 98.62 97 MET B N 1
ATOM 2173 C CA . MET B 1 97 ? 6.832 -16.203 -6.582 1 98.62 97 MET B CA 1
ATOM 2174 C C . MET B 1 97 ? 8.18 -16.844 -6.852 1 98.62 97 MET B C 1
ATOM 2176 O O . MET B 1 97 ? 8.281 -17.75 -7.684 1 98.62 97 MET B O 1
ATOM 2180 N N . LEU B 1 98 ? 9.148 -16.422 -6.098 1 98.75 98 LEU B N 1
ATOM 2181 C CA . LEU B 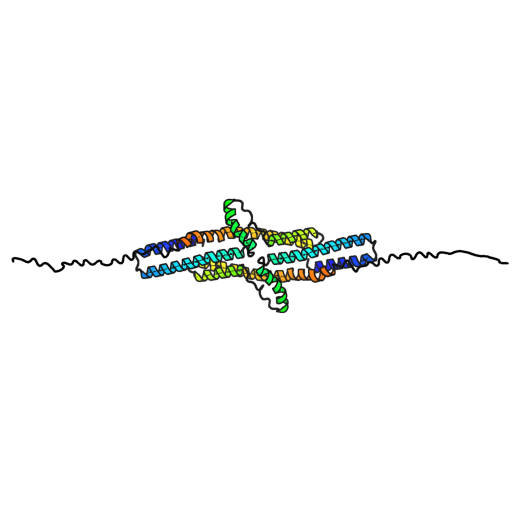1 98 ? 10.484 -17 -6.262 1 98.75 98 LEU B CA 1
ATOM 2182 C C . LEU B 1 98 ? 10.516 -18.453 -5.836 1 98.75 98 LEU B C 1
ATOM 2184 O O . LEU B 1 98 ? 11.125 -19.297 -6.504 1 98.75 98 LEU B O 1
ATOM 2188 N N . LYS B 1 99 ? 9.859 -18.75 -4.734 1 98.56 99 LYS B N 1
ATOM 2189 C CA . LYS B 1 99 ? 9.797 -20.125 -4.23 1 98.56 99 LYS B CA 1
ATOM 2190 C C . LYS B 1 99 ? 9.188 -21.062 -5.27 1 98.56 99 LYS B C 1
ATOM 2192 O O . LYS B 1 99 ? 9.812 -22.062 -5.652 1 98.56 99 LYS B O 1
ATOM 2197 N N . PHE B 1 100 ? 8.047 -20.75 -5.77 1 98.06 100 PHE B N 1
ATOM 2198 C CA . PHE B 1 100 ? 7.348 -21.625 -6.699 1 98.06 100 PHE B CA 1
ATOM 2199 C C . PHE B 1 100 ? 8.031 -21.625 -8.062 1 98.06 100 PHE B C 1
ATOM 2201 O O . PHE B 1 100 ? 8.031 -22.641 -8.758 1 98.06 100 PHE B O 1
ATOM 2208 N N . GLY B 1 101 ? 8.602 -20.469 -8.43 1 97.56 101 GLY B N 1
ATOM 2209 C CA . GLY B 1 101 ? 9.391 -20.438 -9.656 1 97.56 101 GLY B CA 1
ATOM 2210 C C . GLY B 1 101 ? 10.531 -21.438 -9.648 1 97.56 101 GLY B C 1
ATOM 2211 O O . GLY B 1 101 ? 10.766 -22.141 -10.641 1 97.56 101 GLY B O 1
ATOM 2212 N N . ARG B 1 102 ? 11.156 -21.562 -8.555 1 98.12 102 ARG B N 1
ATOM 2213 C CA . ARG B 1 102 ? 12.258 -22.5 -8.406 1 98.12 102 ARG B CA 1
ATOM 2214 C C . ARG B 1 102 ? 11.75 -23.938 -8.391 1 98.12 102 ARG B C 1
ATOM 2216 O O . ARG B 1 102 ? 12.359 -24.828 -8.992 1 98.12 102 ARG B O 1
ATOM 2223 N N . GLU B 1 103 ? 10.633 -24.172 -7.762 1 96.81 103 GLU B N 1
ATOM 2224 C CA . GLU B 1 103 ? 10.055 -25.5 -7.672 1 96.81 103 GLU B CA 1
ATOM 2225 C C . GLU B 1 103 ? 9.609 -26 -9.047 1 96.81 103 GLU B C 1
ATOM 2227 O O . GLU B 1 103 ? 9.727 -27.203 -9.344 1 96.81 103 GLU B O 1
ATOM 2232 N N . LEU B 1 104 ? 9.164 -25.156 -9.883 1 93.62 104 LEU B N 1
ATOM 2233 C CA . LEU B 1 104 ? 8.688 -25.516 -11.211 1 93.62 104 LEU B CA 1
ATOM 2234 C C . LEU B 1 104 ? 9.859 -25.703 -12.18 1 93.62 104 LEU B C 1
ATOM 2236 O O . LEU B 1 104 ? 9.781 -26.5 -13.117 1 93.62 104 LEU B O 1
ATOM 2240 N N . GLY B 1 105 ? 10.844 -24.953 -11.953 1 92.88 105 GLY B N 1
ATOM 2241 C CA . GLY B 1 105 ? 12.055 -25.109 -12.734 1 92.88 105 GLY B CA 1
ATOM 2242 C C . GLY B 1 105 ? 12.086 -24.234 -13.969 1 92.88 105 GLY B C 1
ATOM 2243 O O . GLY B 1 105 ? 11.078 -23.625 -14.336 1 92.88 105 GLY B O 1
ATOM 2244 N N . ASP B 1 106 ? 13.25 -24.281 -14.703 1 93.25 106 ASP B N 1
ATOM 2245 C CA . ASP B 1 106 ? 13.516 -23.375 -15.82 1 93.25 106 ASP B CA 1
ATO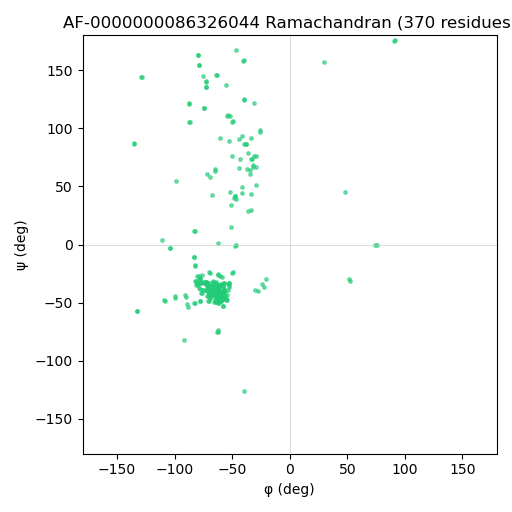M 2246 C C . ASP B 1 106 ? 12.875 -23.875 -17.109 1 93.25 106 ASP B C 1
ATOM 2248 O O . ASP B 1 106 ? 12.797 -23.141 -18.094 1 93.25 106 ASP B O 1
ATOM 2252 N N . GLU B 1 107 ? 12.398 -25.094 -17.078 1 88.69 107 GLU B N 1
ATOM 2253 C CA . GLU B 1 107 ? 11.734 -25.641 -18.266 1 88.69 107 GLU B CA 1
ATOM 2254 C C . GLU B 1 107 ? 10.281 -25.188 -18.328 1 88.69 107 GLU B C 1
ATOM 2256 O O . GLU B 1 107 ? 9.641 -25.312 -19.375 1 88.69 107 GLU B O 1
ATOM 2261 N N . SER B 1 108 ? 9.828 -24.766 -17.219 1 88.31 108 SER B N 1
ATOM 2262 C CA . SER B 1 108 ? 8.461 -24.25 -17.141 1 88.31 108 SER B CA 1
ATOM 2263 C C . SER B 1 108 ? 8.406 -22.766 -17.469 1 88.31 108 SER B C 1
ATOM 2265 O O . SER B 1 108 ? 9.016 -21.953 -16.766 1 88.31 108 SER B O 1
ATOM 2267 N N . SER B 1 109 ? 7.625 -22.406 -18.484 1 90.06 109 SER B N 1
ATOM 2268 C CA . SER B 1 109 ? 7.465 -21 -18.812 1 90.06 109 SER B CA 1
ATOM 2269 C C . SER B 1 109 ? 6.828 -20.234 -17.656 1 90.06 109 SER B C 1
ATOM 2271 O O . SER B 1 109 ? 7.172 -19.078 -17.406 1 90.06 109 SER B O 1
ATOM 2273 N N . PHE B 1 110 ? 5.957 -20.938 -17.016 1 91.25 110 PHE B N 1
ATOM 2274 C CA . PHE B 1 110 ? 5.332 -20.344 -15.844 1 91.25 110 PHE B CA 1
ATOM 2275 C C . PHE B 1 110 ? 6.352 -20.141 -14.727 1 91.25 110 PHE B C 1
ATOM 2277 O O . PHE B 1 110 ? 6.383 -19.094 -14.086 1 91.25 110 PHE B O 1
ATOM 2284 N N . GLY B 1 111 ? 7.168 -21.031 -14.484 1 94.38 111 GLY B N 1
ATOM 2285 C CA . GLY B 1 111 ? 8.219 -20.922 -13.484 1 94.38 111 GLY B CA 1
ATOM 2286 C C . GLY B 1 111 ? 9.164 -19.766 -13.734 1 94.38 111 GLY B C 1
ATOM 2287 O O . GLY B 1 111 ? 9.453 -18.984 -12.82 1 94.38 111 GLY B O 1
ATOM 2288 N N . VAL B 1 112 ? 9.562 -19.641 -14.977 1 95.81 112 VAL B N 1
ATOM 2289 C CA . VAL B 1 112 ? 10.484 -18.562 -15.352 1 95.81 112 VAL B CA 1
ATOM 2290 C C . VAL B 1 112 ? 9.812 -17.219 -15.148 1 95.81 112 VAL B C 1
ATOM 2292 O O . VAL B 1 112 ? 10.438 -16.266 -14.656 1 95.81 112 VAL B O 1
ATOM 2295 N N . ALA B 1 113 ? 8.555 -17.125 -15.547 1 95.88 113 ALA B N 1
ATOM 2296 C CA . ALA B 1 113 ? 7.801 -15.875 -15.367 1 95.88 113 ALA B CA 1
ATOM 2297 C C . ALA B 1 113 ? 7.688 -15.516 -13.891 1 95.88 113 ALA B C 1
ATOM 2299 O O . ALA B 1 113 ? 7.797 -14.344 -13.523 1 95.88 113 ALA B O 1
ATOM 2300 N N . LEU B 1 114 ? 7.512 -16.5 -13.055 1 97.12 114 LEU B N 1
ATOM 2301 C CA . LEU B 1 114 ? 7.41 -16.266 -11.617 1 97.12 114 LEU B CA 1
ATOM 2302 C C . LEU B 1 114 ? 8.719 -15.719 -11.055 1 97.12 114 LEU B C 1
ATOM 2304 O O . LEU B 1 114 ? 8.719 -14.805 -10.234 1 97.12 114 LEU B O 1
ATOM 2308 N N . ILE B 1 115 ? 9.82 -16.266 -11.523 1 98.44 115 ILE B N 1
ATOM 2309 C CA . ILE B 1 115 ? 11.117 -15.812 -11.047 1 98.44 115 ILE B CA 1
ATOM 2310 C C . ILE B 1 115 ? 11.336 -14.352 -11.438 1 98.44 115 ILE B C 1
ATOM 2312 O O . ILE B 1 115 ? 11.719 -13.523 -10.609 1 98.44 115 ILE B O 1
ATOM 2316 N N . ASP B 1 116 ? 10.984 -14.023 -12.688 1 97.94 116 ASP B N 1
ATOM 2317 C CA . ASP B 1 116 ? 11.164 -12.656 -13.164 1 97.94 116 ASP B CA 1
ATOM 2318 C C . ASP B 1 116 ? 10.273 -11.68 -12.398 1 97.94 116 ASP B C 1
ATOM 2320 O O . ASP B 1 116 ? 10.734 -10.641 -11.938 1 97.94 116 ASP B O 1
ATOM 2324 N N . ALA B 1 117 ? 9.062 -12.008 -12.289 1 97.81 117 ALA B N 1
ATOM 2325 C CA . ALA B 1 117 ? 8.109 -11.156 -11.586 1 97.81 117 ALA B CA 1
ATOM 2326 C C . ALA B 1 117 ? 8.453 -11.062 -10.102 1 97.81 117 ALA B C 1
ATOM 2328 O O . ALA B 1 117 ? 8.367 -9.992 -9.5 1 97.81 117 ALA B O 1
ATOM 2329 N N . GLY B 1 118 ? 8.805 -12.203 -9.5 1 98.56 118 GLY B N 1
ATOM 2330 C CA . GLY B 1 118 ? 9.133 -12.25 -8.086 1 98.56 118 GLY B CA 1
ATOM 2331 C C . GLY B 1 118 ? 10.289 -11.344 -7.707 1 98.56 118 GLY B C 1
ATOM 2332 O O . GLY B 1 118 ? 10.25 -10.68 -6.672 1 98.56 118 GLY B O 1
ATOM 2333 N N . GLU B 1 119 ? 11.312 -11.336 -8.547 1 98.5 119 GLU B N 1
ATOM 2334 C CA . GLU B 1 119 ? 12.461 -10.469 -8.289 1 98.5 119 GLU B CA 1
ATOM 2335 C C . GLU B 1 119 ? 12.062 -9 -8.312 1 98.5 119 GLU B C 1
ATOM 2337 O O . GLU B 1 119 ? 12.477 -8.227 -7.445 1 98.5 119 GLU B O 1
ATOM 2342 N N . ALA B 1 120 ? 11.227 -8.617 -9.297 1 98.38 120 ALA B N 1
ATOM 2343 C CA . ALA B 1 120 ? 10.766 -7.242 -9.414 1 98.38 120 ALA B CA 1
ATOM 2344 C C . ALA B 1 120 ? 9.898 -6.855 -8.219 1 98.38 120 ALA B C 1
ATOM 2346 O O . ALA B 1 120 ? 10.047 -5.762 -7.66 1 98.38 120 ALA B O 1
ATOM 2347 N N . ILE B 1 121 ? 9.078 -7.75 -7.809 1 98.38 121 ILE B N 1
ATOM 2348 C CA . ILE B 1 121 ? 8.172 -7.473 -6.703 1 98.38 121 ILE B CA 1
ATOM 2349 C C . ILE B 1 121 ? 8.961 -7.402 -5.395 1 98.38 121 ILE B C 1
ATOM 2351 O O . ILE B 1 121 ? 8.648 -6.59 -4.52 1 98.38 121 ILE B O 1
ATOM 2355 N N . ARG B 1 122 ? 9.938 -8.227 -5.281 1 97.44 122 ARG B N 1
ATOM 2356 C CA . ARG B 1 122 ? 10.797 -8.188 -4.102 1 97.44 122 ARG B CA 1
ATOM 2357 C C . ARG B 1 122 ? 11.523 -6.848 -4 1 97.44 122 ARG B C 1
ATOM 2359 O O . ARG B 1 122 ? 11.672 -6.297 -2.908 1 97.44 122 ARG B O 1
ATOM 2366 N N . GLU B 1 123 ? 11.953 -6.352 -5.109 1 97.62 123 GLU B N 1
ATOM 2367 C CA . GLU B 1 123 ? 12.586 -5.035 -5.137 1 97.62 123 GLU B CA 1
ATOM 2368 C C . GLU B 1 123 ? 11.609 -3.947 -4.695 1 97.62 123 GLU B C 1
ATOM 2370 O O . GLU B 1 123 ? 12 -2.998 -4.016 1 97.62 123 GLU B O 1
ATOM 2375 N N . LEU B 1 124 ? 10.383 -4.082 -5.141 1 97.19 124 LEU B N 1
ATOM 2376 C CA . LEU B 1 124 ? 9.359 -3.125 -4.727 1 97.19 124 LEU B CA 1
ATOM 2377 C C . LEU B 1 124 ? 9.203 -3.125 -3.209 1 97.19 124 LEU B C 1
ATOM 2379 O O . LEU B 1 124 ? 8.961 -2.076 -2.605 1 97.19 124 LEU B O 1
ATOM 2383 N N . GLY B 1 125 ? 9.375 -4.289 -2.572 1 96.06 125 GLY B N 1
ATOM 2384 C CA . GLY B 1 125 ? 9.336 -4.371 -1.121 1 96.06 125 GLY B CA 1
ATOM 2385 C C . GLY B 1 125 ? 10.445 -3.58 -0.45 1 96.06 125 GLY B C 1
ATOM 2386 O O . GLY B 1 125 ? 10.219 -2.93 0.573 1 96.06 125 GLY B O 1
ATOM 2387 N N . GLU B 1 126 ? 11.578 -3.598 -1.021 1 94.94 126 GLU B N 1
ATOM 2388 C CA . GLU B 1 126 ? 12.711 -2.84 -0.488 1 94.94 126 GLU B CA 1
ATOM 2389 C C . GLU B 1 126 ? 12.484 -1.338 -0.626 1 94.94 126 GLU B C 1
ATOM 2391 O O . GLU B 1 126 ? 12.836 -0.566 0.269 1 94.94 126 GLU B O 1
ATOM 2396 N N . VAL B 1 127 ? 11.938 -0.963 -1.775 1 95.44 127 VAL B N 1
ATOM 2397 C CA . VAL B 1 127 ? 11.617 0.442 -2 1 95.44 127 VAL B CA 1
ATOM 2398 C C . VAL B 1 127 ? 10.594 0.906 -0.971 1 95.44 127 VAL B C 1
ATOM 2400 O O . VAL B 1 127 ? 10.695 2.014 -0.438 1 95.44 127 VAL B O 1
ATOM 2403 N N . LYS B 1 128 ? 9.641 0.057 -0.72 1 95.44 128 LYS B N 1
ATOM 2404 C CA . LYS B 1 128 ? 8.617 0.39 0.266 1 95.44 128 LYS B CA 1
ATOM 2405 C C . LYS B 1 128 ? 9.219 0.537 1.659 1 95.44 128 LYS B C 1
ATOM 2407 O O . LYS B 1 128 ? 8.828 1.421 2.422 1 95.44 128 LYS B O 1
ATOM 2412 N N . ASP B 1 129 ? 10.102 -0.321 2.016 1 92.62 129 ASP B N 1
ATOM 2413 C CA . ASP B 1 129 ? 10.805 -0.201 3.289 1 92.62 129 ASP B CA 1
ATOM 2414 C C . ASP B 1 129 ? 11.492 1.158 3.414 1 92.62 129 ASP B C 1
ATOM 2416 O O . ASP B 1 129 ? 11.383 1.821 4.445 1 92.62 129 ASP B O 1
ATOM 2420 N N . ALA B 1 130 ? 12.172 1.529 2.371 1 93 130 ALA B N 1
ATOM 2421 C CA . ALA B 1 130 ? 12.867 2.811 2.371 1 93 130 ALA B CA 1
ATOM 2422 C C . ALA B 1 130 ? 11.891 3.973 2.482 1 93 130 ALA B C 1
ATOM 2424 O O . ALA B 1 130 ? 12.156 4.961 3.168 1 93 130 ALA B O 1
ATOM 2425 N N . LEU B 1 131 ? 10.789 3.832 1.779 1 94 131 LEU B N 1
ATOM 2426 C CA . LEU B 1 131 ? 9.758 4.859 1.833 1 94 131 LEU B CA 1
ATOM 2427 C C . LEU B 1 131 ? 9.219 5.02 3.252 1 94 131 LEU B C 1
ATOM 2429 O O . LEU B 1 131 ? 9.07 6.145 3.74 1 94 131 LEU B O 1
ATOM 2433 N N . ASP B 1 132 ? 8.938 3.92 3.936 1 93.19 132 ASP B N 1
ATOM 2434 C CA . ASP B 1 132 ? 8.453 3.955 5.312 1 93.19 132 ASP B CA 1
ATOM 2435 C C . ASP B 1 132 ? 9.414 4.742 6.211 1 93.19 132 ASP B C 1
ATOM 2437 O O . ASP B 1 132 ? 8.984 5.621 6.957 1 93.19 132 ASP B O 1
ATOM 2441 N N . MET B 1 133 ? 10.625 4.441 6.09 1 89.81 133 MET B N 1
ATOM 2442 C CA . MET B 1 133 ? 11.625 5.066 6.945 1 89.81 133 MET B CA 1
ATOM 2443 C C . MET B 1 133 ? 11.766 6.551 6.629 1 89.81 133 MET B C 1
ATOM 2445 O O . MET B 1 133 ? 11.852 7.379 7.535 1 89.81 133 MET B O 1
ATOM 2449 N N . GLU B 1 134 ? 11.789 6.836 5.34 1 92.5 134 GLU B N 1
ATOM 2450 C CA . GLU B 1 134 ? 11.938 8.227 4.91 1 92.5 134 GLU B CA 1
ATOM 2451 C C . GLU B 1 134 ? 10.766 9.078 5.383 1 92.5 134 GLU B C 1
ATOM 2453 O O . GLU B 1 134 ? 10.961 10.18 5.895 1 92.5 134 GLU B O 1
ATOM 2458 N N . VAL B 1 135 ? 9.586 8.586 5.242 1 94.06 135 VAL B N 1
ATOM 2459 C CA . VAL B 1 135 ? 8.391 9.328 5.617 1 94.06 135 VAL B CA 1
ATOM 2460 C C . VAL B 1 135 ? 8.32 9.453 7.141 1 94.06 135 VAL B C 1
ATOM 2462 O O . VAL B 1 135 ? 7.953 10.508 7.664 1 94.06 135 VAL B O 1
ATOM 2465 N N . LYS B 1 136 ? 8.617 8.398 7.758 1 91.38 136 LYS B N 1
ATOM 2466 C CA . LYS B 1 136 ? 8.617 8.453 9.219 1 91.38 136 LYS B CA 1
ATOM 2467 C C . LYS B 1 136 ? 9.586 9.516 9.727 1 91.38 136 LYS B C 1
ATOM 2469 O O . LYS B 1 136 ? 9.211 10.375 10.531 1 91.38 136 LYS B O 1
ATOM 2474 N N . GLN B 1 137 ? 10.758 9.562 9.203 1 89.06 137 GLN B N 1
ATOM 2475 C CA . GLN B 1 137 ? 11.828 10.414 9.719 1 89.06 137 GLN B CA 1
ATOM 2476 C C . GLN B 1 137 ? 11.641 11.859 9.273 1 89.06 137 GLN B C 1
ATOM 2478 O O . GLN B 1 137 ? 11.898 12.789 10.039 1 89.06 137 GLN B O 1
ATOM 2483 N N . ASN B 1 138 ? 11.172 12.023 8.047 1 90.75 138 ASN B N 1
ATOM 2484 C CA . ASN B 1 138 ? 11.219 13.367 7.469 1 90.75 138 ASN B CA 1
ATOM 2485 C C . ASN B 1 138 ? 9.844 14.023 7.465 1 90.75 138 ASN B C 1
ATOM 2487 O O . ASN B 1 138 ? 9.711 15.195 7.117 1 90.75 138 ASN B O 1
ATOM 2491 N N . PHE B 1 139 ? 8.922 13.25 7.902 1 93.38 139 PHE B N 1
ATOM 2492 C CA . PHE B 1 139 ? 7.574 13.812 7.871 1 93.38 139 PHE B CA 1
ATOM 2493 C C . PHE B 1 139 ? 6.859 13.586 9.195 1 93.38 139 PHE B C 1
ATOM 2495 O O . PHE B 1 139 ? 6.496 14.539 9.891 1 93.38 139 PHE B O 1
ATOM 2502 N N . ILE B 1 140 ? 6.73 12.367 9.633 1 92.94 140 ILE B N 1
ATOM 2503 C CA . ILE B 1 140 ? 5.945 12.023 10.812 1 92.94 140 ILE B CA 1
ATOM 2504 C C . ILE B 1 140 ? 6.66 12.516 12.062 1 92.94 140 ILE B C 1
ATOM 2506 O O . ILE B 1 140 ? 6.062 13.211 12.891 1 92.94 140 ILE B O 1
ATOM 2510 N N . ASP B 1 141 ? 7.906 12.234 12.172 1 89.88 141 ASP B N 1
ATOM 2511 C CA . ASP B 1 141 ? 8.648 12.594 13.375 1 89.88 141 ASP B CA 1
ATOM 2512 C C . ASP B 1 141 ? 8.656 14.109 13.586 1 89.88 141 ASP B C 1
ATOM 2514 O O . ASP B 1 141 ? 8.391 14.594 14.68 1 89.88 141 ASP B O 1
ATOM 2518 N N . PRO B 1 142 ? 9.023 14.891 12.547 1 90.31 142 PRO B N 1
ATOM 2519 C CA . PRO B 1 142 ? 8.984 16.344 12.711 1 90.31 142 PRO B CA 1
ATOM 2520 C C . PRO B 1 142 ? 7.598 16.859 13.086 1 90.31 142 PRO B C 1
ATOM 2522 O O . PRO B 1 142 ? 7.477 17.797 13.883 1 90.31 142 PRO B O 1
ATOM 2525 N N . LEU B 1 143 ? 6.523 16.266 12.562 1 91.81 143 LEU B N 1
ATOM 2526 C CA . LEU B 1 143 ? 5.164 16.672 12.906 1 91.81 143 LEU B CA 1
ATOM 2527 C C . LEU B 1 143 ? 4.836 16.328 14.352 1 91.81 143 LEU B C 1
ATOM 2529 O O . LEU B 1 143 ? 4.168 17.094 15.047 1 91.81 143 LEU B O 1
ATOM 2533 N N . GLN B 1 144 ? 5.324 15.219 14.758 1 90.38 144 GLN B N 1
ATOM 2534 C CA . GLN B 1 144 ? 5.133 14.805 16.141 1 90.38 144 GLN B CA 1
ATOM 2535 C C . GLN B 1 144 ? 5.816 15.773 17.109 1 90.38 144 GLN B C 1
ATOM 2537 O O . GLN B 1 144 ? 5.254 16.125 18.141 1 90.38 144 GLN B O 1
ATOM 2542 N N . ASN B 1 145 ? 7 16.156 16.75 1 87.62 145 ASN B N 1
ATOM 2543 C CA . ASN B 1 145 ? 7.738 17.125 17.562 1 87.62 145 ASN B CA 1
ATOM 2544 C C . ASN B 1 145 ? 7.004 18.453 17.641 1 87.62 145 ASN B C 1
ATOM 2546 O O . ASN B 1 145 ? 6.941 19.078 18.703 1 87.62 145 ASN B O 1
ATOM 2550 N N . LEU B 1 146 ? 6.523 18.875 16.516 1 87.06 146 LEU B N 1
ATOM 2551 C CA . LEU B 1 146 ? 5.738 20.109 16.469 1 87.06 146 LEU B CA 1
ATOM 2552 C C . LEU B 1 146 ? 4.535 20.016 17.406 1 87.06 146 LEU B C 1
ATOM 2554 O O . LEU B 1 146 ? 4.25 20.953 18.156 1 87.06 146 LEU B O 1
ATOM 2558 N N . HIS B 1 147 ? 3.846 18.969 17.375 1 87.12 147 HIS B N 1
ATOM 2559 C CA . HIS B 1 147 ? 2.654 18.766 18.188 1 87.12 147 HIS B CA 1
ATOM 2560 C C . HIS B 1 147 ? 3.002 18.75 19.672 1 87.12 147 HIS B C 1
ATOM 2562 O O . HIS B 1 147 ? 2.369 19.438 20.469 1 87.12 147 HIS B O 1
ATOM 2568 N N . ASP B 1 148 ? 3.938 18.016 20.031 1 85.06 148 ASP B N 1
ATOM 2569 C CA . ASP B 1 148 ? 4.266 17.766 21.422 1 85.06 148 ASP B CA 1
ATOM 2570 C C . ASP B 1 148 ? 4.938 18.984 22.062 1 85.06 148 ASP B C 1
ATOM 2572 O O . ASP B 1 148 ? 4.742 19.25 23.25 1 85.06 148 ASP B O 1
ATOM 2576 N N . LYS B 1 149 ? 5.676 19.734 21.375 1 78.81 149 LYS B N 1
ATOM 2577 C CA . LYS B 1 149 ? 6.492 20.781 21.969 1 78.81 149 LYS B CA 1
ATOM 2578 C C . LYS B 1 149 ? 5.934 22.172 21.656 1 78.81 149 LYS B C 1
ATOM 2580 O O . LYS B 1 149 ? 5.703 22.984 22.547 1 78.81 149 LYS B O 1
ATOM 2585 N N . ASP B 1 150 ? 5.617 22.453 20.453 1 73.38 150 ASP B N 1
ATOM 2586 C CA . ASP B 1 150 ? 5.34 23.828 20.047 1 73.38 150 ASP B CA 1
ATOM 2587 C C . ASP B 1 150 ? 3.857 24.156 20.188 1 73.38 150 ASP B C 1
ATOM 2589 O O . ASP B 1 150 ? 3.498 25.188 20.75 1 73.38 150 ASP B O 1
ATOM 2593 N N . LEU B 1 151 ? 2.99 23.297 19.797 1 79.19 151 LEU B N 1
ATOM 2594 C CA . LEU B 1 151 ? 1.567 23.609 19.766 1 79.19 151 LEU B CA 1
ATOM 2595 C C . LEU B 1 151 ? 0.959 23.469 21.172 1 79.19 151 LEU B C 1
ATOM 2597 O O . LEU B 1 151 ? 0.063 24.234 21.531 1 79.19 151 LEU B O 1
ATOM 2601 N N . LYS B 1 152 ? 1.53 22.672 21.922 1 73.75 152 LYS B N 1
ATOM 2602 C CA . LYS B 1 152 ? 1.048 22.5 23.281 1 73.75 152 LYS B CA 1
ATOM 2603 C C . LYS B 1 152 ? 1.459 23.672 24.172 1 73.75 152 LYS B C 1
ATOM 2605 O O . LYS B 1 152 ? 0.702 24.094 25.047 1 73.75 152 LYS B O 1
ATOM 2610 N N . GLU B 1 153 ? 2.576 24.188 23.859 1 68.69 153 GLU B N 1
ATOM 2611 C CA . GLU B 1 153 ? 3.078 25.328 24.641 1 68.69 153 GLU B CA 1
ATOM 2612 C C . GLU B 1 153 ? 2.285 26.594 24.344 1 68.69 153 GLU B C 1
ATOM 2614 O O . GLU B 1 153 ? 2.127 27.453 25.219 1 68.69 153 GLU B O 1
ATOM 2619 N N . ILE B 1 154 ? 1.87 26.75 23.141 1 66.62 154 ILE B N 1
ATOM 2620 C CA . ILE B 1 154 ? 1.1 27.922 22.734 1 66.62 154 ILE B CA 1
ATOM 2621 C C . ILE B 1 154 ? -0.315 27.812 23.312 1 66.62 154 ILE B C 1
ATOM 2623 O O . ILE B 1 154 ? -0.941 28.844 23.609 1 66.62 154 ILE B O 1
ATOM 2627 N N . GLN B 1 155 ? -0.833 26.578 23.422 1 58.66 155 GLN B N 1
ATOM 2628 C CA . GLN B 1 155 ? -2.162 26.422 24.016 1 58.66 155 GLN B CA 1
ATOM 2629 C C . GLN B 1 155 ? -2.174 26.844 25.484 1 58.66 155 GLN B C 1
ATOM 2631 O O . GLN B 1 155 ? -1.508 26.219 26.312 1 58.66 155 GLN B O 1
ATOM 2636 N N . VAL B 1 156 ? -1.89 28.188 25.828 1 48.91 156 VAL B N 1
ATOM 2637 C CA . VAL B 1 156 ? -1.939 28.812 27.141 1 48.91 156 VAL B CA 1
ATOM 2638 C C . VAL B 1 156 ? -3.152 28.297 27.922 1 48.91 156 VAL B C 1
ATOM 2640 O O . VAL B 1 156 ? -4.266 28.266 27.375 1 48.91 156 VAL B O 1
ATOM 2643 N N . PRO B 1 157 ? -2.996 27.781 29.078 1 44.31 157 PRO B N 1
ATOM 2644 C CA . PRO B 1 157 ? -4.164 27.516 29.922 1 44.31 157 PRO B CA 1
ATOM 2645 C C . PRO B 1 157 ? -5.098 28.719 30.031 1 44.31 157 PRO B C 1
ATOM 2647 O O . PRO B 1 157 ? -4.637 29.859 30.062 1 44.31 157 PRO B O 1
ATOM 2650 N N . GLN B 1 158 ? -6.176 28.781 29.469 1 41.56 158 GLN B N 1
ATOM 2651 C CA . GLN B 1 158 ? -7.172 29.734 29.922 1 41.56 158 GLN B CA 1
ATOM 2652 C C . GLN B 1 158 ? -6.93 30.109 31.391 1 41.56 158 GLN B C 1
ATOM 2654 O O . GLN B 1 158 ? -7.555 31.047 31.906 1 41.56 158 GLN B O 1
ATOM 2659 N N . THR B 1 159 ? -6.48 29.344 32.312 1 37.38 159 THR B N 1
ATOM 2660 C CA . THR B 1 159 ? -6.52 29.797 33.719 1 37.38 159 THR B CA 1
ATOM 2661 C C . THR B 1 159 ? -5.648 31.047 33.906 1 37.38 159 THR B C 1
ATOM 2663 O O . THR B 1 159 ? -6.023 31.969 34.625 1 37.38 159 THR B O 1
ATOM 2666 N N . SER B 1 160 ? -4.27 30.984 33.938 1 36.06 160 SER B N 1
ATOM 2667 C CA . SER B 1 160 ? -3.449 31.891 34.75 1 36.06 160 SER B CA 1
ATOM 2668 C C . SER B 1 160 ? -3.326 33.25 34.062 1 36.06 160 SER B C 1
ATOM 2670 O O . SER B 1 160 ? -2.688 34.156 34.594 1 36.06 160 SER B O 1
ATOM 2672 N N . HIS B 1 161 ? -3.35 33.469 32.781 1 35.56 161 HIS B N 1
ATOM 2673 C CA . HIS B 1 161 ? -3.262 34.906 32.531 1 35.56 161 HIS B CA 1
ATOM 2674 C C . HIS B 1 161 ? -4.559 35.625 32.906 1 35.56 161 HIS B C 1
ATOM 2676 O O . HIS B 1 161 ? -5.531 35.594 32.156 1 35.56 161 HIS B O 1
ATOM 2682 N N . THR B 1 162 ? -5.02 35.594 34.219 1 34.53 162 THR B N 1
ATOM 2683 C CA . THR B 1 162 ? -5.609 36.75 34.875 1 34.53 162 THR B CA 1
ATOM 2684 C C . THR B 1 162 ? -5.027 38.062 34.312 1 34.53 162 THR B C 1
ATOM 2686 O O . THR B 1 162 ? -3.848 38.344 34.5 1 34.53 162 THR B O 1
ATOM 2689 N N . LEU B 1 163 ? -5.199 38.469 33.156 1 36.47 163 LEU B N 1
ATOM 2690 C CA . LEU B 1 163 ? -5.109 39.906 32.969 1 36.47 163 LEU B CA 1
ATOM 2691 C C . LEU B 1 163 ? -5.457 40.625 34.281 1 36.47 163 LEU B C 1
ATOM 2693 O O . LEU B 1 163 ? -6.418 40.25 34.969 1 36.47 163 LEU B O 1
ATOM 2697 N N . PRO B 1 164 ? -4.504 41.062 35.156 1 34.78 164 PRO B N 1
ATOM 2698 C CA . PRO B 1 164 ? -4.883 41.938 36.25 1 34.78 164 PRO B CA 1
ATOM 2699 C C . PRO B 1 164 ? -6.055 42.844 35.906 1 34.78 164 PRO B C 1
ATOM 2701 O O . PRO B 1 164 ? -5.992 43.594 34.938 1 34.78 164 PRO B O 1
ATOM 2704 N N . ASN B 1 165 ? -7.293 42.344 35.875 1 32.59 165 ASN B N 1
ATOM 2705 C CA . ASN B 1 165 ? -8.383 43.312 36.062 1 32.59 165 ASN B CA 1
ATOM 2706 C C . ASN B 1 165 ? -7.996 44.406 37.062 1 32.59 165 ASN B C 1
ATOM 2708 O O . ASN B 1 165 ? -8.289 44.281 38.25 1 32.59 165 ASN B O 1
ATOM 2712 N N . THR B 1 166 ? -6.688 44.75 37.188 1 32.94 166 THR B N 1
ATOM 2713 C CA . THR B 1 166 ? -6.488 46 37.938 1 32.94 166 THR B CA 1
ATOM 2714 C C . THR B 1 166 ? -7.41 47.094 37.406 1 32.94 166 THR B C 1
ATOM 2716 O O . THR B 1 166 ? -7.133 47.719 36.344 1 32.94 166 THR B O 1
ATOM 2719 N N . VAL B 1 167 ? -8.703 46.75 37.062 1 32.03 167 VAL B N 1
ATOM 2720 C CA . VAL B 1 167 ? -9.633 47.875 37.188 1 32.03 167 VAL B CA 1
ATOM 2721 C C . VAL B 1 167 ? -9.273 48.75 38.375 1 32.03 167 VAL B C 1
ATOM 2723 O O . VAL B 1 167 ? -9.312 48.281 39.531 1 32.03 167 VAL B O 1
ATOM 2726 N N . LEU B 1 168 ? -8.25 49.656 38.281 1 28.94 168 LEU B N 1
ATOM 2727 C CA . LEU B 1 168 ? -8.078 50.781 39.156 1 28.94 168 LEU B CA 1
ATOM 2728 C C . LEU B 1 168 ? -9.43 51.312 39.625 1 28.94 168 LEU B C 1
ATOM 2730 O O . LEU B 1 168 ? -10.266 51.719 38.812 1 28.94 168 LEU B O 1
ATOM 2734 N N . VAL B 1 169 ? -10.094 50.5 40.406 1 29.34 169 VAL B N 1
ATOM 2735 C CA . VAL B 1 169 ? -11.141 51.219 41.125 1 29.34 169 VAL B CA 1
ATOM 2736 C C . VAL B 1 169 ? -10.633 52.562 41.594 1 29.34 169 VAL B C 1
ATOM 2738 O O . VAL B 1 169 ? -9.641 52.656 42.312 1 29.34 169 VAL B O 1
ATOM 2741 N N . PRO B 1 170 ? -10.859 53.625 40.781 1 27.75 170 PRO B N 1
ATOM 2742 C CA . PRO B 1 170 ? -10.555 54.969 41.281 1 27.75 170 PRO B CA 1
ATOM 2743 C C . PRO B 1 170 ? -10.875 55.125 42.75 1 27.75 170 PRO B C 1
ATOM 2745 O O . PRO B 1 170 ? -12.016 54.906 43.188 1 27.75 170 PRO B O 1
ATOM 2748 N N . GLU B 1 171 ? -10.117 54.344 43.594 1 29.98 171 GLU B N 1
ATOM 2749 C CA . GLU B 1 171 ? -10.336 54.812 44.969 1 29.98 171 GLU B CA 1
ATOM 2750 C C . GLU B 1 171 ? -10.375 56.344 45.062 1 29.98 171 GLU B C 1
ATOM 2752 O O . GLU B 1 171 ? -9.344 57 44.906 1 29.98 171 GLU B O 1
ATOM 2757 N N . GLY B 1 172 ? -11.133 57 44.25 1 26.19 172 GLY B N 1
ATOM 2758 C CA . GLY B 1 172 ? -11.281 58.406 44.5 1 26.19 172 GLY B CA 1
ATOM 2759 C C . GLY B 1 172 ? -11.195 58.781 45.969 1 26.19 172 GLY B C 1
ATOM 2760 O O . GLY B 1 172 ? -11.406 57.938 46.844 1 26.19 172 GLY B O 1
ATOM 2761 N N . GLU B 1 173 ? -10.227 59.688 46.344 1 26.12 173 GLU B N 1
ATOM 2762 C CA . GLU B 1 173 ? -9.953 60.594 47.469 1 26.12 173 GLU B CA 1
ATOM 2763 C C . GLU B 1 173 ? -11.25 61.062 48.094 1 26.12 173 GLU B C 1
ATOM 2765 O O . GLU B 1 173 ? -11.914 61.969 47.594 1 26.12 173 GLU B O 1
ATOM 2770 N N . ASN B 1 174 ? -12.148 60.156 48.438 1 22.67 174 ASN B N 1
ATOM 2771 C CA . ASN B 1 174 ? -13.148 60.781 49.312 1 22.67 174 ASN B CA 1
ATOM 2772 C C . ASN B 1 174 ? -12.492 61.5 50.469 1 22.67 174 ASN B C 1
ATOM 2774 O O . ASN B 1 174 ? -12.039 60.875 51.438 1 22.67 174 ASN B O 1
ATOM 2778 N N . SER B 1 175 ? -11.391 62.312 50.219 1 24.75 175 SER B N 1
ATOM 2779 C CA . SER B 1 175 ? -11.109 63.344 51.219 1 24.75 175 SER B CA 1
ATOM 2780 C C . SER B 1 175 ? -12.391 63.875 51.844 1 24.75 175 SER B C 1
ATOM 2782 O O . SER B 1 175 ? -13.172 64.562 51.188 1 24.75 175 SER B O 1
ATOM 2784 N N . TYR B 1 176 ? -13 63.094 52.688 1 20.3 176 TYR B N 1
ATOM 2785 C CA . TYR B 1 176 ? -13.906 63.688 53.656 1 20.3 176 TYR B CA 1
ATOM 2786 C C . TYR B 1 176 ? -13.219 64.812 54.438 1 20.3 176 TYR B C 1
ATOM 2788 O O . TYR B 1 176 ? -12.164 64.625 55.031 1 20.3 176 TYR B O 1
ATOM 2796 N N . VAL B 1 177 ? -13.164 66.125 54.094 1 25.45 177 VAL B N 1
ATOM 2797 C CA . VAL B 1 177 ? -13.055 67.312 54.875 1 25.45 177 VAL B CA 1
ATOM 2798 C C . VAL B 1 177 ? -13.492 67.062 56.312 1 25.45 177 VAL B C 1
ATOM 2800 O O . VAL B 1 177 ? -13.289 67.938 57.188 1 25.45 177 VAL B O 1
ATOM 2803 N N . LYS B 1 178 ? -14.266 66.25 56.312 1 28.62 178 LYS B N 1
ATOM 2804 C CA . LYS B 1 178 ? -15.078 66.375 55.125 1 28.62 178 LYS B CA 1
ATOM 2805 C C . LYS B 1 178 ? -15.836 67.75 55.156 1 28.62 178 LYS B C 1
ATOM 2807 O O . LYS B 1 178 ? -16.172 68.312 54.125 1 28.62 178 LYS B O 1
ATOM 2812 N N . GLY B 1 179 ? -16.922 67.688 56.094 1 21.56 179 GLY B N 1
ATOM 2813 C CA . GLY B 1 179 ? -17.5 68.75 56.938 1 21.56 179 GLY B CA 1
ATOM 2814 C C . GLY B 1 179 ? -16.859 68.812 58.281 1 21.56 179 GLY B C 1
ATOM 2815 O O . GLY B 1 179 ? -16.484 69.938 58.75 1 21.56 179 GLY B O 1
ATOM 2816 N N . ALA B 1 180 ? -17.125 67.875 59.781 1 20.53 180 ALA B N 1
ATOM 2817 C CA . ALA B 1 180 ? -17.875 68.062 61.031 1 20.53 180 ALA B CA 1
ATOM 2818 C C . ALA B 1 180 ? -16.969 68.562 62.156 1 20.53 180 ALA B C 1
ATOM 2820 O O . ALA B 1 180 ? -16.25 67.75 62.781 1 20.53 180 ALA B O 1
ATOM 2821 N N . TRP B 1 181 ? -16.234 69.5 62.25 1 19.91 181 TRP B N 1
ATOM 2822 C CA . TRP B 1 181 ? -15.703 70.5 63.219 1 19.91 181 TRP B CA 1
ATOM 2823 C C . TRP B 1 181 ? -16.812 71.062 64.125 1 19.91 181 TRP B C 1
ATOM 2825 O O . TRP B 1 181 ? -17.703 71.75 63.625 1 19.91 181 TRP B O 1
ATOM 2835 N N . GLY B 1 182 ? -17.594 70.562 65.25 1 18.56 182 GLY B N 1
ATOM 2836 C CA . GLY B 1 182 ? -17.922 71.438 66.312 1 18.56 182 GLY B CA 1
ATOM 2837 C C . GLY B 1 182 ? -16.719 71.875 67.125 1 18.56 182 GLY B C 1
ATOM 2838 O O . GLY B 1 182 ? -16.062 71 67.75 1 18.56 182 GLY B O 1
ATOM 2839 N N . ARG B 1 183 ? -15.547 72.25 67 1 22.28 183 ARG B N 1
ATOM 2840 C CA . ARG B 1 183 ? -15.016 73.188 68 1 22.28 183 ARG B CA 1
ATOM 2841 C C . ARG B 1 183 ? -16.125 74.062 68.562 1 22.28 183 ARG B C 1
ATOM 2843 O O . ARG B 1 183 ? -16.672 74.875 67.875 1 22.28 183 ARG B O 1
ATOM 2850 N N . SER B 1 184 ? -16.953 73.375 69.5 1 19.89 184 SER B N 1
ATOM 2851 C CA . SER B 1 184 ? -17.422 74.125 70.625 1 19.89 184 SER B CA 1
ATOM 2852 C C . SER B 1 184 ? -16.266 74.75 71.375 1 19.89 184 SER B C 1
ATOM 2854 O O . SER B 1 184 ? -15.273 74.125 71.688 1 19.89 184 SER B O 1
ATOM 2856 N N . GLN B 1 185 ? -16.203 75.5 71.688 1 20.47 185 GLN B N 1
ATOM 2857 C CA . GLN B 1 185 ? -16.438 76.688 72.5 1 20.47 185 GLN B CA 1
ATOM 2858 C C . GLN B 1 185 ? -16.984 76.375 73.875 1 20.47 185 GLN B C 1
ATOM 2860 O O . GLN B 1 185 ? -17.828 75.5 74 1 20.47 185 GLN B O 1
ATOM 2865 N N . ASP B 1 186 ? -16.891 77.25 75.125 1 20.16 186 ASP B N 1
ATOM 2866 C CA . ASP B 1 186 ? -16.875 78.688 75.5 1 20.16 186 ASP B CA 1
ATOM 2867 C C . ASP B 1 186 ? -18 79.438 74.812 1 20.16 186 ASP B C 1
ATOM 2869 O O . ASP B 1 186 ? -18.062 80.688 74.938 1 20.16 186 ASP B O 1
ATOM 2873 N N . LEU B 1 187 ? -18.609 78.438 75.188 1 17.64 187 LEU B N 1
ATOM 2874 C CA . LEU B 1 187 ? -18.766 77.75 76.5 1 17.64 187 LEU B CA 1
ATOM 2875 C C . LEU B 1 187 ? -17.453 77.125 76.938 1 17.64 187 LEU B C 1
ATOM 2877 O O . LEU B 1 187 ? -16.734 76.562 76.125 1 17.64 187 LEU B O 1
#

Secondary structure (DSSP, 8-state):
--HHHHHHHHHHHHHHHHHHHHHS-HHHHHHHHHHHHHHHHHHHHHHHHHHHHHHHHH--SHHHHHHHHHHHHHHHHH------SS--HHHHHHHHHHHHHHHH-TT-HHHHHHHHHHHHHHHHHHHHHHHHHHHIIIIIHHHHHIIIIIIHHHS--TTT---------------------------/--HHHHHHHHHHHHHHHHHHHHHS-HHHHHHHHHHHHHHHHHHHHHHHHHHHHHHHHH--SHHHHHHHHHHHHHHHHH------SS--HHHHHHHHHHHHHHHH-TT-HHHHHHHHHHHHHHHHHHHHHHHHHHHIIIIIHHHHHIIIIIIHHHS--TTT------------------S--------

Solvent-accessible surface area (backbone atoms only — not comparable to full-atom values): 20884 Å² total; per-residue (Å²): 128,53,75,63,53,55,50,52,51,49,51,50,50,52,49,52,50,60,59,38,64,76,73,51,70,69,65,64,50,50,50,55,45,51,52,51,51,50,52,52,50,52,50,51,53,40,50,53,52,51,44,53,33,48,47,36,46,74,31,57,25,68,78,56,31,62,42,47,66,47,39,62,65,44,43,69,68,65,68,54,83,68,71,61,81,60,84,43,48,37,32,56,32,11,49,52,28,37,51,43,11,59,74,57,26,83,86,28,64,66,15,46,50,26,37,57,52,11,54,55,32,31,49,50,19,52,51,47,42,51,48,50,53,49,44,42,62,74,44,41,47,56,46,49,50,42,50,70,54,54,53,50,63,64,59,60,65,80,68,76,73,62,65,77,75,67,67,74,64,72,75,71,76,73,72,72,81,73,85,76,88,75,73,95,58,91,115,128,54,77,64,54,54,50,50,51,50,50,51,50,51,49,52,49,59,59,38,65,76,72,52,71,70,65,64,49,48,51,55,44,50,52,49,50,50,49,50,50,52,50,51,53,40,50,52,51,48,44,53,33,49,46,37,45,74,30,57,26,67,79,56,33,64,41,50,67,46,38,63,64,44,44,69,69,63,67,53,84,67,69,61,81,61,85,41,48,38,33,56,34,10,49,51,27,37,53,44,12,59,74,56,27,85,86,29,64,65,14,46,50,26,37,57,50,11,54,55,32,31,50,50,20,53,53,48,42,52,48,51,52,49,45,40,62,74,44,41,47,56,47,50,49,44,50,70,55,53,52,50,62,66,58,60,67,82,69,74,75,62,66,77,76,68,66,72,64,76,74,66,78,73,70,66,74,62,81,92,76,75,82,72,67,85,101

Organism: NCBI:txid299321

Sequence (374 aa):
MSVAGLKKQFHKATQKVSEKVGGAEGTKLDDDFKEMEKKVDITSRAVLDIMTKTTEYLQPNPASRARLSMISTMSKIRGQEKGPGYPQAESVLGDAMLKFGRELGDESSFGVALIDAGEAIRELGEVKDALDMEVKQNFIDPLQNLHDKDLKEIQVPQTSHTLPNTVLVPEG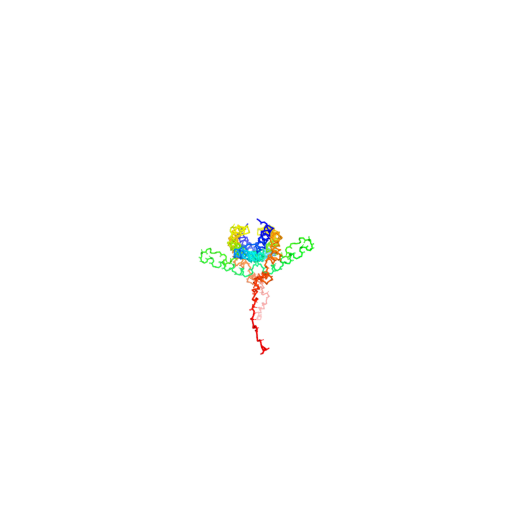ENSYVKGAWGRSQDLMSVAGLKKQFHKATQKVSEKVGGAEGTKLDDDFKEMEKKVDITSRAVLDIMTKTTEYLQPNPASRARLSMISTMSKIRGQEKGPGYPQAESVLGDAMLKFGRELGDESSFGVALIDAGEAIRELGEVKDALDMEVKQNFIDPLQNLHDKDLKEIQVPQTSHTLPNTVLVPEGENSYVKGAWGRSQDL

pLDDT: mean 73.09, std 24.42, range [17.64, 98.75]